Protein AF-A0A966S076-F1 (afdb_monomer)

Mean predicted aligned error: 4.19 Å

Foldseek 3Di:
DFDDPPDDFFDKDFAAPQEAEAAAQVSVQVVLVVVVVVVDPDFHEYAYQAAQLVVLVVDDQPHGDDGDDGGAIWTWGQFKKKWKWFAPPPDIDIGIFQAKKFWADLQAGAKIWGQSCDDRLFNNDPPHHRANLKIKMKGFQDNPRVVSVVLRVVRNVPNSPPDPRIDMDMDQKDKDADPPDWTWMDGSNHTPGTGRMMMIGMDHRSHIYIGHDD

Sequence (214 aa):
MTIEPGREWGEEARVPHELVVASDESSLARAVTEHLRAGSQQRLAVALLRGDLLTALGVGVGARVIPPRVGDACRLLPCDAYELTIQHGRQSTTTIAVSSVVIGGVFRPEWWLSSGGFLRQLNILPNSHPNDGRADALVWSTGNTRTVLAIRRRMRLGDHLPHPCLSVTRGSVVQWQAKGSARRIAVDQRAYGRASAVTVKVRPDAFRLVVAAT

Secondary structure (DSSP, 8-state):
-PPPTTSPSSEEEE--TT-EEESSHHHHHHHHHHHHHHT-SSPPEEEE-SSHHHHHTTPPTT--PPPPPTTSEEEEEEEEEEEEEEEETTEEEEEEESSEEEEE-SSSEEEEEESSSEETTEES-TT--TTSS-EEEEEE----HHHHHHHHHHHTTT---S-TTEEEEEESEEEEE-SSS-EEEEETTEEEEEESEEEEEEEEEEEEEEEE--

Solvent-accessible surface area (backbone atoms only — not comparable to full-atom values): 11293 Å² total; per-residue (Å²): 124,62,65,55,95,91,59,81,87,48,43,83,46,55,36,54,89,80,59,39,78,17,74,29,49,54,52,39,24,49,53,47,48,55,46,65,71,68,64,62,89,68,80,50,41,30,30,67,26,33,50,34,59,44,39,52,72,69,44,60,79,89,49,72,53,81,77,78,54,70,65,38,64,19,31,40,31,58,22,32,29,32,45,34,44,37,24,49,77,93,46,73,49,74,52,58,31,56,39,30,37,40,32,40,43,98,64,44,44,41,39,39,33,22,29,32,9,29,59,71,76,26,32,72,35,79,88,40,47,44,28,60,52,50,42,41,29,39,34,43,78,52,62,51,54,68,60,52,52,56,43,53,60,31,14,57,76,44,62,44,67,91,39,97,53,51,49,78,50,73,28,52,59,45,75,50,69,46,91,70,72,57,31,39,32,28,46,39,90,40,79,67,60,45,29,36,30,38,41,38,34,51,37,66,58,56,31,23,42,52,41,73,57,129

Structure (mmCIF, N/CA/C/O backbone):
data_AF-A0A966S076-F1
#
_entry.id   AF-A0A966S076-F1
#
loop_
_atom_site.group_PDB
_atom_site.id
_atom_site.type_symbol
_atom_site.label_atom_id
_atom_site.label_alt_id
_atom_site.label_comp_id
_atom_site.label_asym_id
_atom_site.label_entity_id
_atom_site.label_seq_id
_atom_site.pdbx_PDB_ins_code
_atom_site.Cartn_x
_atom_site.Cartn_y
_atom_site.Cartn_z
_atom_site.occupancy
_atom_site.B_iso_or_equiv
_atom_site.auth_seq_id
_atom_site.auth_comp_id
_atom_site.auth_asym_id
_atom_site.auth_atom_id
_atom_site.pdbx_PDB_model_num
ATOM 1 N N . MET A 1 1 ? 15.128 -8.250 -4.580 1.00 46.16 1 MET A N 1
ATOM 2 C CA . MET A 1 1 ? 16.121 -7.681 -3.668 1.00 46.16 1 MET A CA 1
ATOM 3 C C . MET A 1 1 ? 15.472 -6.466 -3.041 1.00 46.16 1 MET A C 1
ATOM 5 O O . MET A 1 1 ? 15.284 -5.463 -3.722 1.00 46.16 1 MET A O 1
ATOM 9 N N . THR A 1 2 ? 15.104 -6.577 -1.768 1.00 57.56 2 THR A N 1
ATOM 10 C CA . THR A 1 2 ? 14.722 -5.440 -0.928 1.00 57.56 2 THR A CA 1
ATOM 11 C C . THR A 1 2 ? 15.829 -4.388 -0.956 1.00 57.56 2 THR A C 1
ATOM 13 O O . THR A 1 2 ? 17.004 -4.759 -0.936 1.00 57.56 2 THR A O 1
ATOM 16 N N . ILE A 1 3 ? 15.485 -3.102 -1.071 1.00 63.78 3 ILE A N 1
ATOM 17 C CA . ILE A 1 3 ? 16.508 -2.063 -1.248 1.00 63.78 3 ILE A CA 1
ATOM 18 C C . ILE A 1 3 ? 17.461 -2.019 -0.042 1.00 63.78 3 ILE A C 1
ATOM 20 O O . ILE A 1 3 ? 17.032 -2.097 1.109 1.00 63.78 3 ILE A O 1
ATOM 24 N N . GLU A 1 4 ? 18.760 -1.887 -0.308 1.00 61.88 4 GLU A N 1
ATOM 25 C CA . GLU A 1 4 ? 19.770 -1.631 0.721 1.00 61.88 4 GLU A CA 1
ATOM 26 C C . GLU A 1 4 ? 20.040 -0.122 0.805 1.00 61.88 4 GLU A C 1
ATOM 28 O O . GLU A 1 4 ? 20.044 0.549 -0.235 1.00 61.88 4 GLU A O 1
ATOM 33 N N . PRO A 1 5 ? 20.287 0.437 2.005 1.00 57.16 5 PRO A N 1
ATOM 34 C CA . PRO A 1 5 ? 20.638 1.846 2.146 1.00 57.16 5 PRO A CA 1
ATOM 35 C C . PRO A 1 5 ? 21.808 2.235 1.228 1.00 57.16 5 PRO A C 1
ATOM 37 O O . PRO A 1 5 ? 22.884 1.648 1.306 1.00 57.16 5 PRO A O 1
ATOM 40 N N . GLY A 1 6 ? 21.597 3.231 0.362 1.00 61.22 6 GLY A N 1
ATOM 41 C CA . GLY A 1 6 ? 22.631 3.783 -0.523 1.00 61.22 6 GLY A CA 1
ATOM 42 C C . GLY A 1 6 ? 22.766 3.131 -1.906 1.00 61.22 6 GLY A C 1
ATOM 43 O O . GLY A 1 6 ? 23.536 3.640 -2.717 1.00 61.22 6 GLY A O 1
ATOM 44 N N . ARG A 1 7 ? 22.021 2.059 -2.222 1.00 67.00 7 ARG A N 1
ATOM 45 C CA . ARG A 1 7 ? 21.929 1.543 -3.602 1.00 67.00 7 ARG A CA 1
ATOM 46 C C . ARG A 1 7 ? 20.889 2.303 -4.418 1.00 67.00 7 ARG A C 1
ATOM 48 O O . ARG A 1 7 ? 19.848 2.704 -3.902 1.00 67.00 7 ARG A O 1
ATOM 55 N N . GLU A 1 8 ? 21.146 2.435 -5.716 1.00 72.69 8 GLU A N 1
ATOM 56 C CA . GLU A 1 8 ? 20.136 2.927 -6.647 1.00 72.69 8 GLU A CA 1
ATOM 57 C C . GLU A 1 8 ? 18.928 1.984 -6.683 1.00 72.69 8 GLU A C 1
ATOM 59 O O . GLU A 1 8 ? 19.063 0.762 -6.786 1.00 72.69 8 GLU A O 1
ATOM 64 N N . TRP A 1 9 ? 17.729 2.556 -6.574 1.00 86.06 9 TRP A N 1
ATOM 65 C CA . TRP A 1 9 ? 16.498 1.785 -6.651 1.00 86.06 9 TRP A CA 1
ATOM 66 C C . TRP A 1 9 ? 16.125 1.486 -8.103 1.00 86.06 9 TRP A C 1
ATOM 68 O O . TRP A 1 9 ? 15.876 2.390 -8.906 1.00 86.06 9 TRP A O 1
ATOM 78 N N . GLY A 1 10 ? 16.037 0.192 -8.400 1.00 89.19 10 GLY A N 1
ATOM 79 C CA . GLY A 1 10 ? 15.694 -0.325 -9.716 1.00 89.19 10 GLY A CA 1
ATOM 80 C C . GLY A 1 10 ? 16.904 -0.542 -10.613 1.00 89.19 10 GLY A C 1
ATOM 81 O O . GLY A 1 10 ? 18.048 -0.406 -10.193 1.00 89.19 10 GLY A O 1
ATOM 82 N N . GLU A 1 11 ? 16.627 -0.930 -11.850 1.00 91.75 11 GLU A N 1
ATOM 83 C CA . GLU A 1 11 ? 17.638 -1.184 -12.878 1.00 91.75 11 GLU A CA 1
ATOM 84 C C . GLU A 1 11 ? 17.259 -0.462 -14.171 1.00 91.75 11 GLU A C 1
ATOM 86 O O . GLU A 1 11 ? 16.076 -0.378 -14.517 1.00 91.75 11 GLU A O 1
ATOM 91 N N . GLU A 1 12 ? 18.254 0.061 -14.881 1.00 92.88 12 GLU A N 1
ATOM 92 C CA . GLU A 1 12 ? 18.071 0.533 -16.251 1.00 92.88 12 GLU A CA 1
ATOM 93 C C . GLU A 1 12 ? 17.828 -0.658 -17.177 1.00 92.88 12 GLU A C 1
ATOM 95 O O . GLU A 1 12 ? 18.501 -1.687 -17.099 1.00 92.88 12 GLU A O 1
ATOM 100 N N . ALA A 1 13 ? 16.835 -0.530 -18.048 1.00 94.50 13 ALA A N 1
ATOM 101 C CA . ALA A 1 13 ? 16.420 -1.590 -18.946 1.00 94.50 13 ALA A CA 1
ATOM 102 C C . ALA A 1 13 ? 15.721 -1.017 -20.182 1.00 94.50 13 ALA A C 1
ATOM 104 O O . ALA A 1 13 ? 15.599 0.196 -20.373 1.00 94.50 13 ALA A O 1
ATOM 105 N N . ARG A 1 14 ? 15.206 -1.923 -21.012 1.00 95.12 14 ARG A N 1
ATOM 106 C CA . ARG A 1 14 ? 14.213 -1.599 -22.032 1.00 95.12 14 ARG A CA 1
ATOM 107 C C . ARG A 1 14 ? 12.855 -2.131 -21.623 1.00 95.12 14 ARG 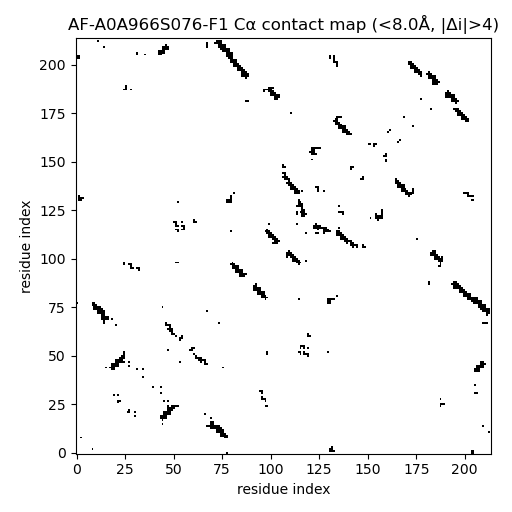A C 1
ATOM 109 O O . ARG A 1 14 ? 12.770 -3.187 -20.993 1.00 95.12 14 ARG A O 1
ATOM 116 N N . VAL A 1 15 ? 11.802 -1.421 -22.013 1.00 95.00 15 VAL A N 1
ATOM 117 C CA . VAL A 1 15 ? 10.428 -1.844 -21.740 1.00 95.00 15 VAL A CA 1
ATOM 118 C C . VAL A 1 15 ? 10.208 -3.248 -22.320 1.00 95.00 15 VAL A C 1
ATOM 120 O O . VAL A 1 15 ? 10.418 -3.440 -23.523 1.00 95.00 15 VAL A O 1
ATOM 123 N N . PRO A 1 16 ? 9.799 -4.232 -21.497 1.00 93.62 16 PRO A N 1
ATOM 124 C CA . PRO A 1 16 ? 9.646 -5.613 -21.938 1.00 93.62 16 PRO A CA 1
ATOM 125 C C . PRO A 1 16 ? 8.425 -5.788 -22.849 1.00 93.62 16 PRO A C 1
ATOM 127 O O . PRO A 1 16 ? 7.462 -5.030 -22.767 1.00 93.62 16 PRO A O 1
ATOM 130 N N . HIS A 1 17 ? 8.444 -6.833 -23.682 1.00 91.50 17 HIS A N 1
ATOM 131 C CA . HIS A 1 17 ? 7.340 -7.160 -24.596 1.00 91.50 17 HIS A CA 1
ATOM 132 C C . HIS A 1 17 ? 6.031 -7.483 -23.861 1.00 91.50 17 HIS A C 1
ATOM 134 O O . HIS A 1 17 ? 4.956 -7.130 -24.331 1.00 91.50 17 HIS A O 1
ATOM 140 N N . GLU A 1 18 ? 6.121 -8.102 -22.684 1.00 91.12 18 GLU A N 1
ATOM 141 C CA . GLU A 1 18 ? 4.973 -8.509 -21.862 1.00 91.12 18 GLU A CA 1
ATOM 142 C C . GLU A 1 18 ? 4.544 -7.417 -20.865 1.00 91.12 18 GLU A C 1
ATOM 144 O O . GLU A 1 18 ? 4.139 -7.703 -19.737 1.00 91.12 18 GLU A O 1
ATOM 149 N N . LEU A 1 19 ? 4.669 -6.143 -21.250 1.00 95.06 19 LEU A N 1
ATOM 150 C CA . LEU A 1 19 ? 4.260 -5.022 -20.409 1.00 95.06 19 LEU A CA 1
ATOM 151 C C . LEU A 1 19 ? 2.751 -5.064 -20.141 1.00 95.06 19 LEU A C 1
ATOM 153 O O . LEU A 1 19 ? 1.936 -4.941 -21.057 1.00 95.06 19 LEU A O 1
ATOM 157 N N . VAL A 1 20 ? 2.374 -5.112 -18.866 1.00 96.62 20 VAL A N 1
ATOM 158 C CA . VAL A 1 20 ? 0.991 -4.872 -18.452 1.00 96.62 20 VAL A CA 1
ATOM 159 C C . VAL A 1 20 ? 0.783 -3.378 -18.233 1.00 96.62 20 VAL A C 1
ATOM 161 O O . VAL A 1 20 ? 1.583 -2.714 -17.582 1.00 96.62 20 VAL A O 1
ATOM 164 N N . VAL A 1 21 ? -0.317 -2.827 -18.740 1.00 96.94 21 VAL A N 1
ATOM 165 C CA . VAL A 1 21 ? -0.694 -1.433 -18.476 1.00 96.94 21 VAL A CA 1
ATOM 166 C C . VAL A 1 21 ? -1.836 -1.407 -17.466 1.00 96.94 21 VAL A C 1
ATOM 168 O O . VAL A 1 21 ? -2.927 -1.912 -17.730 1.00 96.94 21 VAL A O 1
ATOM 171 N N . ALA A 1 22 ? -1.592 -0.798 -16.307 1.00 97.19 22 ALA A N 1
ATOM 172 C CA . ALA A 1 22 ? -2.570 -0.638 -15.240 1.00 97.19 22 ALA A CA 1
ATOM 173 C C . ALA A 1 22 ? -3.079 0.806 -15.198 1.00 97.19 22 ALA A C 1
ATOM 175 O O . ALA A 1 22 ? -2.320 1.754 -14.993 1.00 97.19 22 ALA A O 1
ATOM 176 N N . SER A 1 23 ? -4.389 0.992 -15.361 1.00 95.75 23 SER A N 1
ATOM 177 C CA . SER A 1 23 ? -5.006 2.318 -15.321 1.00 95.75 23 SER A CA 1
ATOM 178 C C . SER A 1 23 ? -4.990 2.963 -13.941 1.00 95.75 23 SER A C 1
ATOM 180 O O . SER A 1 23 ? -5.112 4.176 -13.875 1.00 95.75 23 SER A O 1
ATOM 182 N N . ASP A 1 24 ? -4.922 2.169 -12.873 1.00 95.12 24 ASP A N 1
ATOM 183 C CA . ASP A 1 24 ? -4.853 2.571 -11.463 1.00 95.12 24 ASP A CA 1
ATOM 184 C C . ASP A 1 24 ? -4.404 1.401 -10.569 1.00 95.12 24 ASP A C 1
ATOM 186 O O . ASP A 1 24 ? -4.251 0.267 -11.034 1.00 95.12 24 ASP A O 1
ATOM 190 N N . GLU A 1 25 ? -4.233 1.672 -9.274 1.00 95.81 25 GLU A N 1
ATOM 191 C CA . GLU A 1 25 ? -3.783 0.703 -8.267 1.00 95.81 25 GLU A CA 1
ATOM 192 C C . GLU A 1 25 ? -4.688 -0.520 -8.170 1.00 95.81 25 GLU A C 1
ATOM 194 O O . GLU A 1 25 ? -4.200 -1.616 -7.927 1.00 95.81 25 GLU A O 1
ATOM 199 N N . SER A 1 26 ? -5.988 -0.393 -8.446 1.00 95.25 26 SER A N 1
ATOM 200 C CA . SER A 1 26 ? -6.845 -1.569 -8.414 1.00 95.25 26 SER A CA 1
ATOM 201 C C . SER A 1 26 ? -6.655 -2.470 -9.630 1.00 95.25 26 SER A C 1
ATOM 203 O O . SER A 1 26 ? -6.701 -3.693 -9.483 1.00 95.25 26 SER A O 1
ATOM 205 N N . SER A 1 27 ? -6.476 -1.901 -10.823 1.00 96.94 27 SER A N 1
ATOM 206 C CA . SER A 1 27 ? -6.120 -2.705 -11.999 1.00 96.94 27 SER A CA 1
ATOM 207 C C . SER A 1 27 ? -4.737 -3.348 -11.846 1.00 96.94 27 SER A C 1
ATOM 209 O O . SER A 1 27 ? -4.566 -4.500 -12.240 1.00 96.94 27 SER A O 1
ATOM 211 N N . LEU A 1 28 ? -3.798 -2.654 -11.190 1.00 97.75 28 LEU A N 1
ATOM 212 C CA . LEU A 1 28 ? -2.486 -3.182 -10.821 1.00 97.75 28 LEU A CA 1
ATOM 213 C C . LEU A 1 28 ? -2.617 -4.338 -9.818 1.00 97.75 28 LEU A C 1
ATOM 215 O O . LEU A 1 28 ? -2.104 -5.420 -10.080 1.00 97.75 28 LEU A O 1
ATOM 219 N N . ALA A 1 29 ? -3.368 -4.165 -8.727 1.00 97.50 29 ALA A N 1
ATOM 220 C CA . ALA A 1 29 ? -3.605 -5.211 -7.732 1.00 97.50 29 ALA A CA 1
ATOM 221 C C . ALA A 1 29 ? -4.237 -6.468 -8.343 1.00 97.50 29 ALA A C 1
ATOM 223 O O . ALA A 1 29 ? -3.871 -7.587 -7.979 1.00 97.50 29 ALA A O 1
ATOM 224 N N . ARG A 1 30 ? -5.144 -6.304 -9.316 1.00 96.94 30 ARG A N 1
ATOM 225 C CA . ARG A 1 30 ? -5.710 -7.432 -10.065 1.00 96.94 30 ARG A CA 1
ATOM 226 C C . ARG A 1 30 ? -4.641 -8.164 -10.880 1.00 96.94 30 ARG A C 1
ATOM 228 O O . ARG A 1 30 ? -4.543 -9.380 -10.750 1.00 96.94 30 ARG A O 1
ATOM 235 N N . ALA A 1 31 ? -3.825 -7.441 -11.650 1.00 97.31 31 ALA A N 1
ATOM 236 C CA . ALA A 1 31 ? -2.742 -8.036 -12.436 1.00 97.31 31 ALA A CA 1
ATOM 237 C C . ALA A 1 31 ? -1.716 -8.765 -11.549 1.00 97.31 31 ALA A C 1
ATOM 239 O O . ALA A 1 31 ? -1.334 -9.895 -11.845 1.00 97.31 31 ALA A O 1
ATOM 240 N N . VAL A 1 32 ? -1.331 -8.165 -10.417 1.00 97.25 32 VAL A N 1
ATOM 241 C CA . VAL A 1 32 ? -0.446 -8.793 -9.422 1.00 97.25 32 VAL A CA 1
ATOM 242 C C . VAL A 1 32 ? -1.091 -10.052 -8.838 1.00 97.25 32 VAL A C 1
ATOM 244 O O . VAL A 1 32 ? -0.439 -11.085 -8.738 1.00 97.25 32 VAL A O 1
ATOM 247 N N . THR A 1 33 ? -2.380 -10.010 -8.498 1.00 96.50 33 THR A N 1
ATOM 248 C CA . THR A 1 33 ? -3.105 -11.182 -7.975 1.00 96.50 33 THR A CA 1
ATOM 249 C C . THR A 1 33 ? -3.135 -12.330 -8.983 1.00 96.50 33 THR A C 1
ATOM 251 O O . THR A 1 33 ? -2.866 -13.473 -8.617 1.00 96.50 33 THR A O 1
ATOM 254 N N . GLU A 1 34 ? -3.469 -12.046 -10.243 1.00 95.62 34 GLU A N 1
ATOM 255 C CA . GLU A 1 34 ? -3.494 -13.035 -11.328 1.00 95.62 34 GLU A CA 1
ATOM 256 C C . GLU A 1 34 ? -2.102 -13.646 -11.539 1.00 95.62 34 GLU A C 1
ATOM 258 O O . GLU A 1 34 ? -1.961 -14.868 -11.590 1.00 95.62 34 GLU A O 1
ATOM 263 N N . HIS A 1 35 ? -1.065 -12.808 -11.547 1.00 95.19 35 HIS A N 1
ATOM 264 C CA . HIS A 1 35 ? 0.320 -13.236 -11.692 1.00 95.19 35 HIS A CA 1
ATOM 265 C C . HIS A 1 35 ? 0.793 -14.140 -10.543 1.00 95.19 35 HIS A C 1
ATOM 267 O O . HIS A 1 35 ? 1.332 -15.221 -10.784 1.00 95.19 35 HIS A O 1
ATOM 273 N N . LEU A 1 36 ? 0.536 -13.743 -9.292 1.00 92.25 36 LEU A N 1
ATOM 274 C CA . LEU A 1 36 ? 0.893 -14.536 -8.113 1.00 92.25 36 LEU A CA 1
ATOM 275 C C . LEU A 1 36 ? 0.170 -15.890 -8.088 1.00 92.25 36 LEU A C 1
ATOM 277 O O . LEU A 1 36 ? 0.752 -16.880 -7.652 1.00 92.25 36 LEU A O 1
ATOM 281 N N . ARG A 1 37 ? -1.079 -15.951 -8.568 1.00 93.25 37 ARG A N 1
ATOM 282 C CA . ARG A 1 37 ? -1.841 -17.207 -8.689 1.00 93.25 37 ARG A CA 1
ATOM 283 C C . ARG A 1 37 ? -1.306 -18.121 -9.784 1.00 93.25 37 ARG A C 1
ATOM 285 O O . ARG A 1 37 ? -1.340 -19.333 -9.609 1.00 93.25 37 ARG A O 1
ATOM 292 N N . ALA A 1 38 ? -0.819 -17.555 -10.886 1.00 92.06 38 ALA A N 1
ATOM 293 C CA . ALA A 1 38 ? -0.222 -18.323 -11.973 1.00 92.06 38 ALA A CA 1
ATOM 294 C C . ALA A 1 38 ? 1.116 -18.977 -11.577 1.00 92.06 38 ALA A C 1
ATOM 296 O O . ALA A 1 38 ? 1.561 -19.899 -12.253 1.00 92.06 38 ALA A O 1
ATOM 297 N N . GLY A 1 39 ? 1.763 -18.517 -10.497 1.00 88.06 39 GLY A N 1
ATOM 298 C CA . GLY A 1 39 ? 3.017 -19.095 -10.001 1.00 88.06 39 GLY A CA 1
ATOM 299 C C . GLY A 1 39 ? 4.212 -18.893 -10.940 1.00 88.06 39 GLY A C 1
ATOM 300 O O . GLY A 1 39 ? 5.201 -19.622 -10.840 1.00 88.06 39 GLY A O 1
ATOM 301 N N . SER A 1 40 ? 4.124 -17.924 -11.860 1.00 82.56 40 SER A N 1
ATOM 302 C CA . SER A 1 40 ? 5.194 -17.632 -12.814 1.00 82.56 40 SER A CA 1
ATOM 303 C C . SER A 1 40 ? 6.477 -17.214 -12.093 1.00 82.56 40 SER A C 1
ATOM 305 O O . SER A 1 40 ? 6.443 -16.464 -11.119 1.00 82.56 40 SER A O 1
ATOM 307 N N . GLN A 1 41 ? 7.618 -17.700 -12.585 1.00 78.50 41 GLN A N 1
ATOM 308 C CA . GLN A 1 41 ? 8.942 -17.304 -12.093 1.00 78.50 41 GLN A CA 1
ATOM 309 C C . GLN A 1 41 ? 9.407 -15.966 -12.687 1.00 78.50 41 GLN A C 1
ATOM 311 O O . GLN A 1 41 ? 10.322 -15.330 -12.162 1.00 78.50 41 GLN A O 1
ATOM 316 N N . GLN A 1 42 ? 8.800 -15.534 -13.794 1.00 83.06 42 GLN A N 1
ATOM 317 C CA . GLN A 1 42 ? 9.131 -14.267 -14.433 1.00 83.06 42 GLN A CA 1
ATOM 318 C C . GLN A 1 42 ? 8.507 -13.114 -13.652 1.00 83.06 42 GLN A C 1
ATOM 320 O O . GLN A 1 42 ? 7.355 -13.195 -13.259 1.00 83.06 42 GLN A O 1
ATOM 325 N N . ARG A 1 43 ? 9.239 -12.016 -13.445 1.00 86.75 43 ARG A N 1
ATOM 326 C CA . ARG A 1 43 ? 8.703 -10.853 -12.721 1.00 86.75 43 ARG A CA 1
ATOM 327 C C . ARG A 1 43 ? 7.696 -10.092 -13.583 1.00 86.75 43 ARG A C 1
ATOM 329 O O . ARG A 1 43 ? 8.016 -9.710 -14.708 1.00 86.75 43 ARG A O 1
ATOM 336 N N . LEU A 1 44 ? 6.521 -9.805 -13.025 1.00 96.06 44 LEU A N 1
ATOM 337 C CA . LEU A 1 44 ? 5.504 -8.966 -13.660 1.00 96.06 44 LEU A CA 1
ATOM 338 C C . LEU A 1 44 ? 5.998 -7.521 -13.826 1.00 96.06 44 LEU A C 1
ATOM 340 O O . LEU A 1 44 ? 6.270 -6.847 -12.833 1.00 96.06 44 LEU A O 1
ATOM 344 N N . ALA A 1 45 ? 6.060 -7.031 -15.063 1.00 96.75 45 ALA A N 1
ATOM 345 C CA . ALA A 1 45 ? 6.358 -5.634 -15.374 1.00 96.75 45 ALA A CA 1
ATOM 346 C C . ALA A 1 45 ? 5.067 -4.860 -15.671 1.00 96.75 45 ALA A C 1
ATOM 348 O O . ALA A 1 45 ? 4.276 -5.271 -16.524 1.00 96.75 45 ALA A O 1
ATOM 349 N N . VAL A 1 46 ? 4.854 -3.735 -14.981 1.00 97.38 46 VAL A N 1
ATOM 350 C CA . VAL A 1 46 ? 3.622 -2.945 -15.087 1.00 97.38 46 VAL A CA 1
ATOM 351 C C . VAL A 1 46 ? 3.908 -1.459 -15.286 1.00 97.38 46 VAL A C 1
ATOM 353 O O . VAL A 1 46 ? 4.616 -0.844 -14.494 1.00 97.38 46 VAL A O 1
ATOM 356 N N . ALA A 1 47 ? 3.290 -0.853 -16.297 1.00 96.75 47 ALA A N 1
AT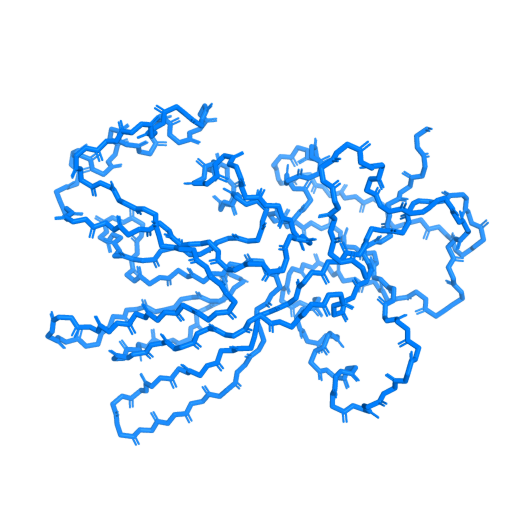OM 357 C CA . ALA A 1 47 ? 3.181 0.597 -16.420 1.00 96.75 47 ALA A CA 1
ATOM 358 C C . ALA A 1 47 ? 1.903 1.069 -15.713 1.00 96.75 47 ALA A C 1
ATOM 360 O O . ALA A 1 47 ? 0.789 0.782 -16.161 1.00 96.75 47 ALA A O 1
ATOM 361 N N . LEU A 1 48 ? 2.056 1.790 -14.602 1.00 96.69 48 LEU A N 1
ATOM 362 C CA . LEU A 1 48 ? 0.944 2.394 -13.870 1.00 96.69 48 LEU A CA 1
ATOM 363 C C . LEU A 1 48 ? 0.653 3.794 -14.429 1.00 96.69 48 LEU A C 1
ATOM 365 O O . LEU A 1 48 ? 1.559 4.612 -14.552 1.00 96.69 48 LEU A O 1
ATOM 369 N N . LEU A 1 49 ? -0.609 4.085 -14.759 1.00 95.44 49 LEU A N 1
ATOM 370 C CA . LEU A 1 49 ? -0.979 5.359 -15.395 1.00 95.44 49 LEU A CA 1
ATOM 371 C C . LEU A 1 49 ? -1.304 6.486 -14.405 1.00 95.44 49 LEU A C 1
ATOM 373 O O . LEU A 1 49 ? -1.162 7.656 -14.751 1.00 95.44 49 LEU A O 1
ATOM 377 N N . ARG A 1 50 ? -1.803 6.152 -13.212 1.00 94.00 50 ARG A N 1
ATOM 378 C CA . ARG A 1 50 ? -2.097 7.072 -12.094 1.00 94.00 50 ARG A CA 1
ATOM 379 C C . ARG A 1 50 ? -2.111 6.275 -10.785 1.00 94.00 50 ARG A C 1
ATOM 381 O O . ARG A 1 50 ? -2.412 5.082 -10.807 1.00 94.00 50 ARG A O 1
ATOM 388 N N . GLY A 1 51 ? -1.894 6.933 -9.654 1.00 93.12 51 GLY A N 1
ATOM 389 C CA . GLY A 1 51 ? -2.020 6.319 -8.328 1.00 93.12 51 GLY A CA 1
ATOM 390 C C . GLY A 1 51 ? -1.065 6.936 -7.316 1.00 93.12 51 GLY A C 1
ATOM 391 O O . GLY A 1 51 ? -0.169 7.693 -7.691 1.00 93.12 51 GLY A O 1
ATOM 392 N N . ASP A 1 52 ? -1.243 6.585 -6.050 1.00 93.50 52 ASP A N 1
ATOM 393 C CA . ASP A 1 52 ? -0.432 7.081 -4.939 1.00 93.50 52 ASP A CA 1
ATOM 394 C C . ASP A 1 52 ? 1.002 6.526 -5.014 1.00 93.50 52 ASP A C 1
ATOM 396 O O . ASP A 1 52 ? 1.954 7.233 -4.682 1.00 93.50 52 ASP A O 1
ATOM 400 N N . LEU A 1 53 ? 1.179 5.315 -5.564 1.00 93.50 53 LEU A N 1
ATOM 401 C CA . LEU A 1 53 ? 2.500 4.765 -5.903 1.00 93.50 53 LEU A CA 1
ATOM 402 C C . LEU A 1 53 ? 3.311 5.699 -6.811 1.00 93.50 53 LEU A C 1
ATOM 404 O O . LEU A 1 53 ? 4.500 5.880 -6.586 1.00 93.50 53 LEU A O 1
ATOM 408 N N . LEU A 1 54 ? 2.686 6.328 -7.812 1.00 93.19 54 LEU A N 1
ATOM 409 C CA . LEU A 1 54 ? 3.387 7.281 -8.681 1.00 93.19 54 LEU A CA 1
ATOM 410 C C . LEU A 1 54 ? 3.708 8.587 -7.948 1.00 93.19 54 LEU A C 1
ATOM 412 O O . LEU A 1 54 ? 4.745 9.190 -8.204 1.00 93.19 54 LEU A O 1
ATOM 416 N N . THR A 1 55 ? 2.856 9.009 -7.010 1.00 91.69 55 THR A N 1
ATOM 417 C CA . THR A 1 55 ? 3.143 10.164 -6.148 1.00 91.69 55 THR A CA 1
ATOM 418 C C . THR A 1 55 ? 4.387 9.935 -5.293 1.00 91.69 55 THR A C 1
ATOM 420 O O . THR A 1 55 ? 5.202 10.846 -5.167 1.00 91.69 55 THR A O 1
ATOM 423 N N . ALA A 1 56 ? 4.602 8.710 -4.807 1.00 89.19 56 ALA A N 1
ATOM 424 C CA . ALA A 1 56 ? 5.846 8.336 -4.132 1.00 89.19 56 ALA A CA 1
ATOM 425 C C . ALA A 1 56 ? 7.086 8.415 -5.045 1.00 89.19 56 ALA A C 1
ATOM 427 O O . ALA A 1 56 ? 8.187 8.652 -4.559 1.00 89.19 56 ALA A O 1
ATOM 428 N N . LEU A 1 57 ? 6.909 8.281 -6.365 1.00 88.88 57 LEU A N 1
ATOM 429 C CA . LEU A 1 57 ? 7.961 8.457 -7.377 1.00 88.88 57 LEU A CA 1
ATOM 430 C C . LEU A 1 57 ? 8.168 9.923 -7.797 1.00 88.88 57 LEU A C 1
ATOM 432 O O . LEU A 1 57 ? 8.914 10.191 -8.734 1.00 88.88 57 LEU A O 1
ATOM 436 N N . GLY A 1 58 ? 7.481 10.875 -7.160 1.00 88.25 58 GLY A N 1
ATOM 437 C CA . GLY A 1 58 ? 7.553 12.295 -7.508 1.00 88.25 58 GLY A CA 1
ATOM 438 C C . GLY A 1 58 ? 6.652 12.714 -8.673 1.00 88.25 58 GLY A C 1
ATOM 439 O O . GLY A 1 58 ? 6.663 13.881 -9.066 1.00 88.25 58 GLY A O 1
ATOM 440 N N . VAL A 1 59 ? 5.821 11.814 -9.211 1.00 87.50 59 VAL A N 1
ATOM 441 C CA . VAL A 1 59 ? 4.791 12.194 -10.186 1.00 87.50 59 VAL A CA 1
ATOM 442 C C . VAL A 1 59 ? 3.713 13.002 -9.464 1.00 87.50 59 VAL A C 1
ATOM 444 O O . VAL A 1 59 ? 3.144 12.557 -8.467 1.00 8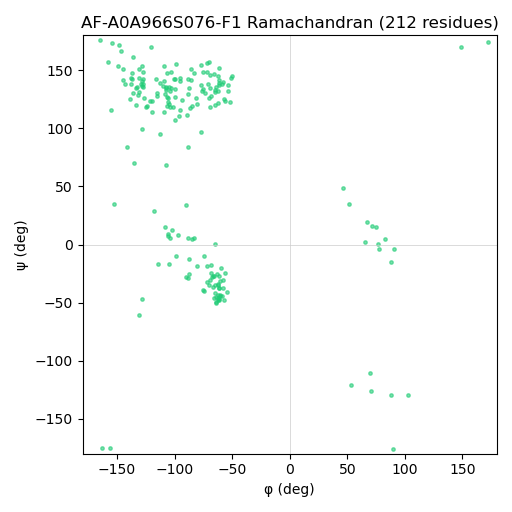7.50 59 VAL A O 1
ATOM 447 N N . GLY A 1 60 ? 3.411 14.199 -9.970 1.00 83.19 60 GLY A N 1
ATOM 448 C CA . GLY A 1 60 ? 2.433 15.097 -9.355 1.00 83.19 60 GLY A CA 1
ATOM 449 C C . GLY A 1 60 ? 1.088 14.420 -9.057 1.00 83.19 60 GLY A C 1
ATOM 450 O O . GLY A 1 60 ? 0.601 13.583 -9.820 1.00 83.19 60 GLY A O 1
ATOM 451 N N . VAL A 1 61 ? 0.462 14.794 -7.939 1.00 80.31 61 VAL A N 1
ATOM 452 C CA . VAL A 1 61 ? -0.810 14.203 -7.495 1.00 80.31 61 VAL A CA 1
ATOM 453 C C . VAL A 1 61 ? -1.881 14.354 -8.577 1.00 80.31 61 VAL A C 1
ATOM 455 O O . VAL A 1 61 ? -2.188 15.461 -9.014 1.00 80.31 61 VAL A O 1
ATOM 458 N N . GLY A 1 62 ? -2.489 13.235 -8.976 1.00 75.81 62 GLY A N 1
ATOM 459 C CA . GLY A 1 62 ? -3.541 13.214 -9.996 1.00 75.8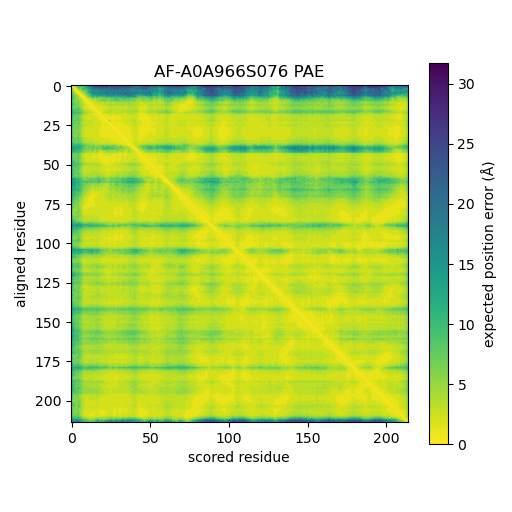1 62 GLY A CA 1
ATOM 460 C C . GLY A 1 62 ? -3.038 13.367 -11.434 1.00 75.81 62 GLY A C 1
ATOM 461 O O . GLY A 1 62 ? -3.856 13.325 -12.354 1.00 75.81 62 GLY A O 1
ATOM 462 N N . ALA A 1 63 ? -1.725 13.497 -11.646 1.00 83.62 63 ALA A N 1
ATOM 463 C CA . ALA A 1 63 ? -1.156 13.447 -12.980 1.00 83.62 63 ALA A CA 1
ATOM 464 C C . ALA A 1 63 ? -1.349 12.053 -13.585 1.00 83.62 63 ALA A C 1
ATOM 466 O O . ALA A 1 63 ? -1.343 11.027 -12.895 1.00 83.62 63 ALA A O 1
ATOM 467 N N . ARG A 1 64 ? -1.533 12.037 -14.903 1.00 86.00 64 ARG A N 1
ATOM 468 C CA . ARG A 1 64 ? -1.605 10.813 -15.689 1.00 86.00 64 ARG A CA 1
ATOM 469 C C . ARG A 1 64 ? -0.320 10.670 -16.487 1.00 86.00 64 ARG A C 1
ATOM 471 O O . ARG A 1 64 ? 0.043 11.578 -17.228 1.00 86.00 64 ARG A O 1
ATOM 478 N N . VAL A 1 65 ? 0.327 9.523 -16.353 1.00 88.94 65 VAL A N 1
ATOM 479 C CA . VAL A 1 65 ? 1.541 9.183 -17.094 1.00 88.94 65 VAL A CA 1
ATOM 480 C C . VAL A 1 65 ? 1.155 8.535 -18.423 1.00 88.94 65 VAL A C 1
ATOM 482 O O . VAL A 1 65 ? 0.170 7.795 -18.508 1.00 88.94 65 VAL A O 1
ATOM 485 N N . ILE A 1 66 ? 1.913 8.840 -19.475 1.00 88.75 66 ILE A N 1
ATOM 486 C CA . ILE A 1 66 ? 1.807 8.158 -20.766 1.00 88.75 66 ILE A CA 1
ATOM 487 C C . ILE A 1 66 ? 2.606 6.853 -20.650 1.00 88.75 66 ILE A C 1
ATOM 489 O O . ILE A 1 66 ? 3.773 6.912 -20.264 1.00 88.75 66 ILE A O 1
ATOM 493 N N . PRO A 1 67 ? 2.014 5.683 -20.944 1.00 88.19 67 PRO A N 1
ATOM 494 C CA . PRO A 1 67 ? 2.750 4.429 -20.864 1.00 88.19 67 PRO A CA 1
ATOM 495 C C . PRO A 1 67 ? 3.888 4.426 -21.898 1.00 88.19 67 PRO A C 1
ATOM 497 O O . PRO A 1 67 ? 3.653 4.823 -23.045 1.00 88.19 67 PRO A O 1
ATOM 500 N N . PRO A 1 68 ? 5.100 3.984 -21.523 1.00 90.38 68 PRO A N 1
ATOM 501 C CA . PRO A 1 68 ? 6.210 3.890 -22.461 1.00 90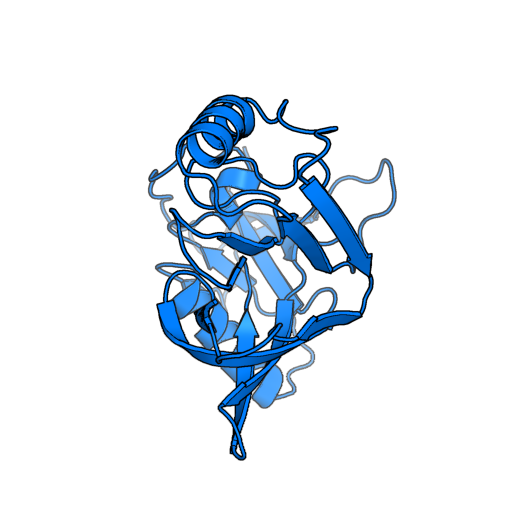.38 68 PRO A CA 1
ATOM 502 C C . PRO A 1 68 ? 5.963 2.753 -23.465 1.00 90.38 68 PRO A C 1
ATOM 504 O O . PRO A 1 68 ? 5.185 1.829 -23.199 1.00 90.38 68 PRO A O 1
ATOM 507 N N . ARG A 1 69 ? 6.599 2.820 -24.636 1.00 93.00 69 ARG A N 1
ATOM 508 C CA . ARG A 1 69 ? 6.468 1.792 -25.677 1.00 93.00 69 ARG A CA 1
ATOM 509 C C . ARG A 1 69 ? 7.458 0.665 -25.424 1.00 93.00 69 ARG A C 1
ATOM 511 O O . ARG A 1 69 ? 8.531 0.875 -24.869 1.00 93.00 69 ARG A O 1
ATOM 518 N N . VAL A 1 70 ? 7.103 -0.541 -25.861 1.00 93.38 70 VAL A N 1
ATOM 519 C CA . VAL A 1 70 ? 8.008 -1.698 -25.826 1.00 93.38 70 VAL A CA 1
ATOM 520 C C . VAL A 1 70 ? 9.323 -1.345 -26.523 1.00 93.38 70 VAL A C 1
ATOM 522 O O . VAL A 1 70 ? 9.314 -0.796 -27.622 1.00 93.38 70 VAL A O 1
ATOM 525 N N . GLY A 1 71 ? 10.445 -1.660 -25.876 1.00 93.44 71 GLY A N 1
ATOM 526 C CA . GLY A 1 71 ? 11.786 -1.341 -26.363 1.00 93.44 71 GLY A CA 1
ATOM 527 C C . GLY A 1 71 ? 12.330 0.037 -25.967 1.00 93.44 71 GLY A C 1
ATOM 528 O O . GLY A 1 71 ? 13.549 0.220 -26.054 1.00 93.44 71 GLY A O 1
ATOM 529 N N . ASP A 1 72 ? 11.493 0.969 -25.492 1.00 95.06 72 ASP A N 1
ATOM 530 C CA . ASP A 1 72 ? 11.948 2.275 -24.993 1.00 95.06 72 ASP A CA 1
ATOM 531 C C . ASP A 1 72 ? 12.884 2.100 -23.789 1.00 95.06 72 ASP A C 1
ATOM 533 O O . ASP A 1 72 ? 12.781 1.123 -23.043 1.00 95.06 72 ASP A O 1
ATOM 537 N N . ALA A 1 73 ? 13.798 3.051 -23.585 1.00 95.31 73 ALA A N 1
ATOM 538 C CA . ALA A 1 73 ? 14.616 3.088 -22.378 1.00 95.31 73 ALA A CA 1
ATOM 539 C C . ALA A 1 73 ? 13.730 3.348 -21.148 1.00 95.31 73 ALA A C 1
ATOM 541 O O . ALA A 1 73 ? 12.891 4.253 -21.137 1.00 95.31 73 ALA A O 1
ATOM 542 N N . CYS A 1 74 ? 13.907 2.542 -20.106 1.00 94.44 74 CYS A N 1
ATOM 543 C CA . CYS A 1 74 ? 13.110 2.622 -18.890 1.00 94.44 74 CYS A CA 1
ATOM 544 C C . CYS A 1 74 ? 13.932 2.251 -17.657 1.00 94.44 74 CYS A C 1
ATOM 546 O O . CYS A 1 74 ? 14.983 1.617 -17.762 1.00 94.44 74 CYS A O 1
ATOM 548 N N . ARG A 1 75 ? 13.392 2.558 -16.480 1.00 93.62 75 ARG A N 1
ATOM 549 C CA . ARG A 1 75 ? 13.809 1.948 -15.219 1.00 93.62 75 ARG A CA 1
ATOM 550 C C . ARG A 1 75 ? 12.763 0.938 -14.763 1.00 93.62 75 ARG A C 1
ATOM 552 O O . ARG A 1 75 ? 11.563 1.220 -14.792 1.00 93.62 75 ARG A O 1
ATOM 559 N N . LEU A 1 76 ? 13.223 -0.229 -14.325 1.00 94.69 76 LEU A N 1
ATOM 560 C CA . LEU A 1 76 ? 12.394 -1.249 -13.690 1.00 94.69 76 LEU A CA 1
ATOM 561 C C . LEU A 1 76 ? 12.564 -1.150 -12.178 1.00 94.69 76 LEU A C 1
ATOM 563 O O . LEU A 1 76 ? 1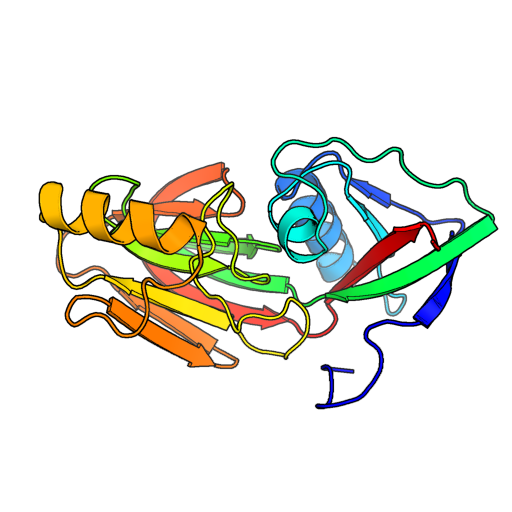3.599 -1.534 -11.631 1.00 94.69 76 LEU A O 1
ATOM 567 N N . LEU A 1 77 ? 11.541 -0.641 -11.502 1.00 94.75 77 LEU A N 1
ATOM 568 C CA . LEU A 1 77 ? 11.541 -0.446 -10.058 1.00 94.75 77 LEU A CA 1
ATOM 569 C C . LEU A 1 77 ? 10.860 -1.645 -9.393 1.00 94.75 77 LEU A C 1
ATOM 571 O O . LEU A 1 77 ? 9.653 -1.807 -9.572 1.00 94.75 77 LEU A O 1
ATOM 575 N N . PRO A 1 78 ? 11.578 -2.512 -8.658 1.00 95.12 78 PRO A N 1
ATOM 576 C CA . PRO A 1 78 ? 10.927 -3.554 -7.872 1.00 95.12 78 PRO A CA 1
ATOM 577 C C . PRO A 1 78 ? 10.022 -2.911 -6.819 1.00 95.12 78 PRO A C 1
ATOM 579 O O . PRO A 1 78 ? 10.372 -1.866 -6.260 1.00 95.12 78 PRO A O 1
ATOM 582 N N . CYS A 1 79 ? 8.864 -3.522 -6.592 1.00 96.19 79 CYS A N 1
ATOM 583 C CA . CYS A 1 79 ? 7.891 -3.111 -5.594 1.00 96.19 79 CYS A CA 1
ATOM 584 C C . CYS A 1 79 ? 7.340 -4.324 -4.848 1.00 96.19 79 CYS A C 1
ATOM 586 O O . CYS A 1 79 ? 7.065 -5.375 -5.436 1.00 96.19 79 CYS A O 1
ATOM 588 N N . ASP A 1 80 ? 7.116 -4.136 -3.557 1.00 96.81 80 ASP A N 1
ATOM 589 C CA . ASP A 1 80 ? 6.428 -5.078 -2.699 1.00 96.81 80 ASP A CA 1
ATOM 590 C C . ASP A 1 80 ? 4.916 -5.011 -2.938 1.00 96.81 80 ASP A C 1
ATOM 592 O O . ASP A 1 80 ? 4.355 -3.986 -3.332 1.00 96.81 80 ASP A O 1
ATOM 596 N N . ALA A 1 81 ? 4.234 -6.117 -2.655 1.00 97.38 81 ALA A N 1
ATOM 597 C CA . ALA A 1 81 ? 2.785 -6.148 -2.514 1.00 97.38 81 ALA A CA 1
ATOM 598 C C . ALA A 1 81 ? 2.409 -6.627 -1.111 1.00 97.38 81 ALA A C 1
ATOM 600 O O . ALA A 1 81 ? 3.234 -7.125 -0.345 1.00 97.38 81 ALA A O 1
ATOM 601 N N . TYR A 1 82 ? 1.136 -6.509 -0.775 1.00 98.12 82 TYR A N 1
ATOM 602 C CA . TYR A 1 82 ? 0.615 -6.837 0.537 1.00 98.12 82 TYR A CA 1
ATOM 603 C C . TYR A 1 82 ? -0.498 -7.859 0.412 1.00 98.12 82 TYR A C 1
ATOM 605 O O . TYR A 1 82 ? -1.523 -7.601 -0.208 1.00 98.12 82 TYR A O 1
ATOM 613 N N . GLU A 1 83 ? -0.312 -9.018 1.024 1.00 98.19 83 GLU A N 1
ATOM 614 C CA . GLU A 1 83 ? -1.347 -10.030 1.159 1.00 98.19 83 GLU A CA 1
ATOM 615 C C . GLU A 1 83 ? -2.175 -9.732 2.408 1.00 98.19 83 GLU A C 1
ATOM 617 O O . GLU A 1 83 ? -1.662 -9.718 3.530 1.00 98.19 83 GLU A O 1
ATOM 622 N N . LEU A 1 84 ? -3.461 -9.457 2.209 1.00 98.38 84 LEU A N 1
ATOM 623 C CA . LEU A 1 84 ? -4.390 -9.103 3.270 1.00 98.38 84 LEU A CA 1
ATOM 624 C C . LEU A 1 84 ? -5.277 -10.282 3.601 1.00 98.38 84 LEU A C 1
ATOM 626 O O . LEU A 1 84 ? -5.900 -10.851 2.712 1.00 98.38 84 LEU A O 1
ATOM 630 N N . THR A 1 85 ? -5.443 -10.548 4.890 1.00 98.56 85 THR A N 1
ATOM 631 C CA . THR A 1 85 ? -6.575 -11.314 5.412 1.00 98.56 85 THR A CA 1
ATOM 632 C C . THR A 1 85 ? -7.493 -10.360 6.162 1.00 98.56 85 THR A C 1
ATOM 634 O O . THR A 1 85 ? -7.105 -9.795 7.187 1.00 98.56 85 THR A O 1
ATOM 637 N N . ILE A 1 86 ? -8.704 -10.164 5.646 1.00 98.44 86 ILE A N 1
ATOM 638 C CA . ILE A 1 86 ? -9.717 -9.257 6.189 1.00 98.44 86 ILE A CA 1
ATOM 639 C C . ILE A 1 86 ? -10.793 -10.101 6.867 1.00 98.44 86 ILE A C 1
ATOM 641 O O . ILE A 1 86 ? -11.405 -10.956 6.231 1.00 98.44 86 ILE A O 1
ATOM 645 N N . GLN A 1 87 ? -11.040 -9.867 8.153 1.00 98.19 87 GLN A N 1
ATOM 646 C CA . GLN A 1 87 ? -12.124 -10.518 8.887 1.00 98.19 87 GLN A CA 1
ATOM 647 C C . GLN A 1 87 ? -13.383 -9.648 8.875 1.00 98.19 87 GLN A C 1
ATOM 649 O O . GLN A 1 87 ? -13.363 -8.506 9.334 1.00 98.19 87 GLN A O 1
ATOM 654 N N . HIS A 1 88 ? -14.491 -10.211 8.403 1.00 95.25 88 HIS A N 1
ATOM 655 C CA . HIS A 1 88 ? -15.834 -9.635 8.360 1.00 95.25 88 HIS A CA 1
ATOM 656 C C . HIS A 1 88 ? -16.725 -10.324 9.409 1.00 95.25 88 HIS A C 1
ATOM 658 O O . HIS A 1 88 ? -17.622 -11.107 9.087 1.00 95.25 88 HIS A O 1
ATOM 664 N N . GLY A 1 89 ? -16.452 -10.097 10.697 1.00 87.56 89 GLY A N 1
ATOM 665 C CA . GLY A 1 89 ? -17.123 -10.839 11.767 1.00 87.56 89 GLY A CA 1
ATOM 666 C C . GLY A 1 89 ? -16.670 -12.301 11.788 1.00 87.56 89 GLY A C 1
ATOM 667 O O . GLY A 1 89 ? -15.525 -12.568 12.133 1.00 87.56 89 GLY A O 1
ATOM 668 N N . ARG A 1 90 ? -17.555 -13.244 11.430 1.00 88.75 90 ARG A N 1
ATOM 669 C CA . ARG A 1 90 ? -17.233 -14.689 11.373 1.00 88.75 90 ARG A CA 1
ATOM 670 C C . ARG A 1 90 ? -16.649 -15.150 10.035 1.00 88.75 90 ARG A C 1
ATOM 672 O O . ARG A 1 90 ? -16.172 -16.274 9.948 1.00 88.75 90 ARG A O 1
ATOM 679 N N . GLN A 1 91 ? -16.721 -14.321 8.998 1.00 94.75 91 GLN A N 1
ATOM 680 C CA . GLN A 1 91 ? -16.187 -14.634 7.672 1.00 94.75 91 GLN A CA 1
ATOM 681 C C . GLN A 1 91 ? -14.821 -13.975 7.484 1.00 94.75 91 GLN A C 1
ATOM 683 O O . GLN A 1 91 ? -14.536 -12.949 8.102 1.00 94.75 91 GLN A O 1
ATOM 688 N N . SER A 1 92 ? -13.989 -14.531 6.608 1.00 96.25 92 SER A N 1
ATOM 689 C CA . SER A 1 92 ? -12.739 -13.907 6.184 1.00 96.25 92 SER A CA 1
ATOM 690 C C . SER A 1 92 ? -12.638 -13.861 4.664 1.00 96.25 92 SER A C 1
ATOM 692 O O . SER A 1 92 ? -13.249 -14.652 3.946 1.00 96.25 92 SER A O 1
ATOM 694 N N . THR A 1 93 ? -11.891 -12.890 4.158 1.00 97.12 93 THR A N 1
ATOM 695 C CA . THR A 1 93 ? -11.581 -12.750 2.735 1.00 97.12 93 THR A CA 1
ATOM 696 C C . THR A 1 93 ? -10.117 -12.378 2.582 1.00 97.12 93 THR A C 1
ATOM 698 O O . THR A 1 93 ? -9.582 -11.609 3.383 1.00 97.12 93 THR A O 1
ATOM 701 N N . THR A 1 94 ? -9.480 -12.914 1.544 1.00 97.06 94 THR A N 1
ATOM 702 C CA . THR A 1 94 ? -8.088 -12.618 1.208 1.00 97.06 94 THR A CA 1
ATOM 703 C C . THR A 1 94 ? -8.022 -11.797 -0.072 1.00 97.06 94 THR A C 1
ATOM 705 O O . THR A 1 94 ? -8.734 -12.086 -1.035 1.00 97.06 94 THR A O 1
ATOM 708 N N . THR A 1 95 ? -7.181 -10.767 -0.088 1.00 97.38 95 THR A N 1
ATOM 709 C CA . THR A 1 95 ? -6.947 -9.916 -1.265 1.00 97.38 95 THR A CA 1
ATOM 710 C C . THR A 1 95 ? -5.507 -9.400 -1.279 1.00 97.38 95 THR A C 1
ATOM 712 O O . THR A 1 95 ? -4.780 -9.582 -0.302 1.00 97.38 95 THR A O 1
ATOM 715 N N . ILE A 1 96 ? -5.096 -8.761 -2.373 1.00 97.94 96 ILE A N 1
ATOM 716 C CA . ILE A 1 96 ? -3.802 -8.085 -2.498 1.00 97.94 96 ILE A CA 1
ATOM 717 C C . ILE A 1 96 ? -4.019 -6.569 -2.478 1.00 97.94 96 ILE A C 1
ATOM 719 O O . ILE A 1 96 ? -4.902 -6.072 -3.177 1.00 97.94 96 ILE A O 1
ATOM 723 N N . ALA A 1 97 ? -3.204 -5.849 -1.704 1.00 98.12 97 ALA A N 1
ATOM 724 C CA . ALA A 1 97 ? -2.946 -4.426 -1.909 1.00 98.12 97 ALA A CA 1
ATOM 725 C C . ALA A 1 97 ? -1.582 -4.237 -2.557 1.00 98.12 97 ALA A C 1
ATOM 727 O O . ALA A 1 97 ? -0.641 -4.978 -2.278 1.00 98.12 97 ALA A O 1
ATOM 728 N N . VAL A 1 98 ? -1.464 -3.192 -3.361 1.00 97.81 98 VAL A N 1
ATOM 729 C CA . VAL A 1 98 ? -0.181 -2.749 -3.934 1.00 97.81 98 VAL A CA 1
ATOM 730 C C . VAL A 1 98 ? 0.234 -1.377 -3.416 1.00 97.81 98 VAL A C 1
ATOM 732 O O . VAL A 1 98 ? 1.398 -0.998 -3.526 1.00 97.81 98 VAL A O 1
ATOM 735 N N . SER A 1 99 ? -0.707 -0.629 -2.839 1.00 96.12 99 SER A N 1
ATOM 736 C CA . SER A 1 99 ? -0.479 0.746 -2.421 1.00 96.12 99 SER A CA 1
ATOM 737 C C . SER A 1 99 ? -0.946 1.011 -1.001 1.00 96.12 99 SER A C 1
ATOM 739 O O . SER A 1 99 ? -0.125 1.352 -0.157 1.00 96.12 99 SER A O 1
ATOM 741 N N . SER A 1 100 ? -2.236 0.846 -0.693 1.00 96.94 100 SER A N 1
ATOM 742 C CA . SER A 1 100 ? -2.789 1.366 0.563 1.00 96.94 100 SER A CA 1
ATOM 743 C C . SER A 1 100 ? -3.874 0.503 1.196 1.00 96.94 100 SER A C 1
ATOM 745 O O . SER A 1 100 ? -4.657 -0.171 0.525 1.00 96.94 100 SER A O 1
ATOM 747 N N . VAL A 1 101 ? -3.965 0.583 2.527 1.00 97.94 101 VAL A N 1
ATOM 748 C CA . VAL A 1 101 ? -5.055 -0.002 3.321 1.00 97.94 101 VAL A CA 1
ATOM 749 C C . VAL A 1 101 ? -5.529 1.033 4.327 1.00 97.94 101 VAL A C 1
ATOM 751 O O . VAL A 1 101 ? -4.767 1.494 5.168 1.00 97.94 101 VAL A O 1
ATOM 754 N N . VAL A 1 102 ? -6.798 1.409 4.260 1.00 98.06 102 VAL A N 1
ATOM 755 C CA . VAL A 1 102 ? -7.376 2.485 5.066 1.00 98.06 102 VAL A CA 1
ATOM 756 C C . VAL A 1 102 ? -8.491 1.915 5.921 1.00 98.06 102 VAL A C 1
ATOM 758 O O . VAL A 1 102 ? -9.538 1.523 5.405 1.00 98.06 102 VAL A O 1
ATOM 761 N N . ILE A 1 103 ? -8.291 1.916 7.236 1.00 98.00 103 ILE A N 1
ATOM 762 C CA . ILE A 1 103 ? -9.290 1.492 8.213 1.00 98.00 103 ILE A CA 1
ATOM 763 C C . ILE A 1 103 ? -9.845 2.701 8.966 1.00 98.00 103 ILE A C 1
ATOM 765 O O . ILE A 1 103 ? -9.123 3.617 9.380 1.00 98.00 103 ILE A O 1
ATOM 769 N N . GLY A 1 104 ? -11.168 2.701 9.117 1.00 95.06 104 GLY A N 1
ATOM 770 C CA . GLY A 1 104 ? -11.943 3.841 9.577 1.00 95.06 104 GLY A CA 1
ATOM 771 C C . GLY A 1 104 ? -12.325 4.726 8.397 1.00 95.06 104 GLY A C 1
ATOM 772 O O . GLY A 1 104 ? -12.888 4.268 7.402 1.00 95.06 104 GLY A O 1
ATOM 773 N N . GLY A 1 105 ? -12.061 6.019 8.506 1.00 89.62 105 GLY A N 1
ATOM 774 C CA . GLY A 1 105 ? -12.295 6.936 7.404 1.00 89.62 105 GLY A CA 1
ATOM 775 C C . GLY A 1 105 ? -11.565 8.250 7.572 1.00 89.62 105 GLY A C 1
ATOM 776 O O . GLY A 1 105 ? -10.837 8.477 8.528 1.00 89.62 105 GLY A O 1
ATOM 777 N N . VAL A 1 106 ? -11.827 9.151 6.639 1.00 84.94 106 VAL A N 1
ATOM 778 C CA . VAL A 1 106 ? -11.142 10.440 6.526 1.00 84.94 106 VAL A CA 1
ATOM 779 C C . VAL A 1 106 ? -11.310 11.333 7.770 1.00 84.94 106 VAL A C 1
ATOM 781 O O . VAL A 1 106 ? -10.415 12.112 8.091 1.00 84.94 106 VAL A O 1
ATOM 784 N N . PHE A 1 107 ? -12.445 11.223 8.469 1.00 85.75 107 PHE A N 1
ATOM 785 C CA . PHE A 1 107 ? -12.765 12.017 9.667 1.00 85.75 107 PHE A CA 1
ATOM 786 C C . PHE A 1 107 ? -12.640 11.244 10.983 1.00 85.75 107 PHE A C 1
ATOM 788 O O . PHE A 1 107 ? -12.600 11.853 12.047 1.00 85.75 107 PHE A O 1
ATOM 795 N N . ARG A 1 108 ? -12.606 9.912 10.912 1.00 93.06 108 ARG A N 1
ATOM 796 C CA . ARG A 1 108 ? -12.399 9.013 12.053 1.00 93.06 108 ARG A CA 1
ATOM 797 C C . ARG A 1 108 ? -11.391 7.942 11.646 1.00 93.06 108 ARG A C 1
ATOM 799 O O . ARG A 1 108 ? -11.791 6.811 11.360 1.00 93.06 108 ARG A O 1
ATOM 806 N N . PRO A 1 109 ? -10.124 8.338 11.471 1.00 96.44 109 PRO A N 1
ATOM 807 C CA . PRO A 1 109 ? -9.074 7.411 11.096 1.00 96.44 109 PRO A CA 1
ATOM 808 C C . PRO A 1 109 ? -8.734 6.504 12.276 1.00 96.44 109 PRO A C 1
ATOM 810 O O . PRO A 1 109 ? -8.841 6.920 13.427 1.00 96.44 109 PRO A O 1
ATOM 813 N N . GLU A 1 110 ? -8.328 5.271 11.989 1.00 97.19 110 GLU A N 1
ATOM 814 C CA . GLU A 1 110 ? -7.824 4.359 13.022 1.00 97.19 110 GLU A CA 1
ATOM 815 C C . GLU A 1 110 ? -6.477 3.765 12.627 1.00 97.19 110 GLU A C 1
ATOM 817 O O . GLU A 1 110 ? -5.547 3.769 13.431 1.00 97.19 110 GLU A O 1
ATOM 822 N N . TRP A 1 111 ? -6.357 3.283 11.389 1.00 98.19 111 TRP A N 1
ATOM 823 C CA . TRP A 1 111 ? -5.157 2.583 10.941 1.00 98.19 111 TRP A CA 1
ATOM 824 C C . TRP A 1 111 ? -4.996 2.684 9.426 1.00 98.19 111 TRP A C 1
ATOM 826 O O . TRP A 1 111 ? -5.862 2.210 8.687 1.00 98.19 111 TRP A O 1
ATOM 836 N N . TRP A 1 112 ? -3.934 3.347 8.968 1.00 98.00 112 TRP A N 1
ATOM 837 C CA . TRP A 1 112 ? -3.676 3.628 7.552 1.00 98.00 112 TRP A CA 1
ATOM 838 C C . TRP A 1 112 ? -2.303 3.108 7.137 1.00 98.00 112 TRP A C 1
ATOM 840 O O . TRP A 1 112 ? -1.296 3.595 7.635 1.00 98.00 112 TRP A O 1
ATOM 850 N N . LEU A 1 113 ? -2.267 2.176 6.195 1.00 97.75 113 LEU A N 1
ATOM 851 C CA . LEU A 1 113 ? -1.059 1.649 5.569 1.00 97.75 113 LEU A CA 1
ATOM 852 C C . LEU A 1 113 ? -0.841 2.294 4.200 1.00 97.75 113 LEU A C 1
ATOM 854 O O . LEU A 1 113 ? -1.812 2.502 3.465 1.00 97.75 113 LEU A O 1
ATOM 858 N N . SER A 1 114 ? 0.419 2.558 3.852 1.00 96.25 114 SER A N 1
ATOM 859 C CA . SER A 1 114 ? 0.838 2.934 2.496 1.00 96.25 114 SER A CA 1
ATOM 860 C C . SER A 1 114 ? 2.214 2.344 2.174 1.00 96.25 114 SER A C 1
ATOM 862 O O . SER A 1 114 ? 3.064 2.332 3.059 1.00 96.25 114 SER A O 1
ATOM 864 N N . SER A 1 115 ? 2.434 1.880 0.938 1.00 93.94 115 SER A N 1
ATOM 865 C CA . SER A 1 115 ? 3.740 1.382 0.466 1.00 93.94 115 SER A CA 1
ATOM 866 C C . SER A 1 115 ? 4.748 2.486 0.191 1.00 93.94 115 SER A C 1
ATOM 868 O O . SER A 1 115 ? 5.928 2.329 0.468 1.00 93.94 115 SER A O 1
ATOM 870 N N . GLY A 1 116 ? 4.301 3.595 -0.392 1.00 92.38 116 GLY A N 1
ATOM 871 C CA . GLY A 1 116 ? 5.155 4.733 -0.745 1.00 92.38 116 GLY A CA 1
ATOM 872 C C . GLY A 1 116 ? 4.977 5.931 0.178 1.00 92.38 116 GLY A C 1
ATOM 873 O O . GLY A 1 116 ? 5.409 7.032 -0.141 1.00 92.38 116 GLY A O 1
ATOM 874 N N . GLY A 1 117 ? 4.246 5.750 1.274 1.00 94.81 117 GLY A N 1
ATOM 875 C CA . GLY A 1 117 ? 3.960 6.790 2.251 1.00 94.81 117 GLY A CA 1
ATOM 876 C C . GLY A 1 117 ? 2.889 7.802 1.869 1.00 94.81 117 GLY A C 1
ATOM 877 O O . GLY A 1 117 ? 2.498 8.607 2.714 1.00 94.81 117 GLY A O 1
ATOM 878 N N . PHE A 1 118 ? 2.342 7.732 0.657 1.00 94.88 118 PHE A N 1
ATOM 879 C CA . PHE A 1 118 ? 1.270 8.611 0.207 1.00 94.88 118 PHE A CA 1
ATOM 880 C C . PHE A 1 118 ? -0.108 7.952 0.293 1.00 94.88 118 PHE A C 1
ATOM 882 O O . PHE A 1 118 ? -0.280 6.764 0.027 1.00 94.88 118 PHE A O 1
ATOM 889 N N . LEU A 1 119 ? -1.096 8.763 0.665 1.00 94.25 119 LEU A N 1
ATOM 890 C CA . LEU A 1 119 ? -2.514 8.494 0.470 1.00 94.25 119 LEU A CA 1
ATOM 891 C C . LEU A 1 119 ? -3.124 9.719 -0.213 1.00 94.25 119 LEU A C 1
ATOM 893 O O . LEU A 1 119 ? -3.419 10.741 0.428 1.00 94.25 119 LEU A O 1
ATOM 897 N N . ARG A 1 120 ? -3.308 9.636 -1.529 1.00 90.62 120 ARG A N 1
ATOM 898 C CA . ARG A 1 120 ? -3.613 10.768 -2.409 1.00 90.62 120 ARG A CA 1
ATOM 899 C C . ARG A 1 120 ? -2.578 11.887 -2.212 1.00 90.62 120 ARG A C 1
ATOM 901 O O . ARG A 1 120 ? -1.384 11.694 -2.354 1.00 90.62 120 ARG A O 1
ATOM 908 N N . GLN A 1 121 ? -3.042 13.071 -1.822 1.00 90.62 121 GLN A N 1
ATOM 909 C CA . GLN A 1 121 ? -2.228 14.265 -1.565 1.00 90.62 121 GLN A CA 1
ATOM 910 C C . GLN A 1 121 ? -1.593 14.327 -0.165 1.00 90.62 121 GLN A C 1
ATOM 912 O O . GLN A 1 121 ? -1.097 15.382 0.229 1.00 90.62 121 GLN A O 1
ATOM 917 N N . LEU A 1 122 ? -1.733 13.279 0.647 1.00 94.69 122 LEU A N 1
ATOM 918 C CA . LEU A 1 122 ? -1.233 13.262 2.019 1.00 94.69 122 LEU A CA 1
ATOM 919 C C . LEU A 1 122 ? -0.003 12.368 2.079 1.00 94.69 122 LEU A C 1
ATOM 921 O O . LEU A 1 122 ? -0.123 11.174 1.826 1.00 94.69 122 LEU A O 1
ATOM 925 N N . ASN A 1 123 ? 1.137 12.929 2.466 1.00 95.69 123 ASN A N 1
ATOM 926 C CA . ASN A 1 123 ? 2.282 12.148 2.900 1.00 95.69 123 ASN A CA 1
ATOM 927 C C . ASN A 1 123 ? 2.003 11.678 4.335 1.00 95.69 123 ASN A C 1
ATOM 929 O O . ASN A 1 123 ? 2.136 12.441 5.290 1.00 95.69 123 ASN A O 1
ATOM 933 N N . ILE A 1 124 ? 1.503 10.453 4.486 1.00 96.19 124 ILE A N 1
ATOM 934 C CA . ILE A 1 124 ? 1.121 9.876 5.779 1.00 96.19 124 ILE A CA 1
ATOM 935 C C . ILE A 1 124 ? 2.296 9.180 6.474 1.00 96.19 124 ILE A C 1
ATOM 937 O O . ILE A 1 124 ? 2.294 9.098 7.706 1.00 96.19 124 ILE A O 1
ATOM 941 N N . LEU A 1 125 ? 3.292 8.712 5.714 1.00 95.75 125 LEU A N 1
ATOM 942 C CA . LEU A 1 125 ? 4.472 7.995 6.208 1.00 95.75 125 LEU A CA 1
ATOM 943 C C . LEU A 1 125 ? 5.721 8.440 5.415 1.00 95.75 125 LEU A C 1
ATOM 945 O O . LEU A 1 125 ? 6.128 7.750 4.485 1.00 95.75 125 LEU A O 1
ATOM 949 N N . PRO A 1 126 ? 6.369 9.557 5.797 1.00 91.50 126 PRO A N 1
ATOM 950 C CA . PRO A 1 126 ? 7.445 10.177 5.010 1.00 91.50 126 PRO A CA 1
ATOM 951 C C . PRO A 1 126 ? 8.677 9.301 4.751 1.00 91.50 126 PRO A C 1
ATOM 953 O O . PRO A 1 126 ? 9.430 9.572 3.827 1.00 91.50 126 PRO A O 1
ATOM 956 N N . ASN A 1 127 ? 8.876 8.262 5.566 1.00 90.44 127 ASN A N 1
ATOM 957 C CA . ASN A 1 127 ? 10.025 7.354 5.499 1.00 90.44 127 ASN A CA 1
ATOM 958 C C . ASN A 1 127 ? 9.652 5.960 4.961 1.00 90.44 127 ASN A C 1
ATOM 960 O O . ASN A 1 127 ? 10.390 5.001 5.202 1.00 90.44 127 ASN A O 1
ATOM 964 N N . SER A 1 128 ? 8.473 5.822 4.354 1.00 92.81 128 SER A N 1
ATOM 965 C CA . SER A 1 128 ? 8.006 4.569 3.760 1.00 92.81 128 SER A CA 1
ATOM 966 C C . SER A 1 128 ? 8.519 4.444 2.328 1.00 92.81 128 SER A C 1
ATOM 968 O O . SER A 1 128 ? 8.599 5.442 1.611 1.00 92.81 128 SER A O 1
ATOM 970 N N . HIS A 1 129 ? 8.893 3.232 1.925 1.00 93.62 129 HIS A N 1
ATOM 971 C CA . HIS A 1 129 ? 9.468 2.968 0.614 1.00 93.62 129 HIS A CA 1
ATOM 972 C C . HIS A 1 129 ? 8.798 1.745 -0.031 1.00 93.62 129 HIS A C 1
ATOM 974 O O . HIS A 1 129 ? 8.716 0.707 0.624 1.00 93.62 129 HIS A O 1
ATOM 980 N N . PRO A 1 130 ? 8.418 1.780 -1.326 1.00 94.19 130 PRO A N 1
ATOM 981 C CA . PRO A 1 130 ? 7.649 0.696 -1.951 1.00 94.19 130 PRO A CA 1
ATOM 982 C C . PRO A 1 130 ? 8.333 -0.675 -2.067 1.00 94.19 130 PRO A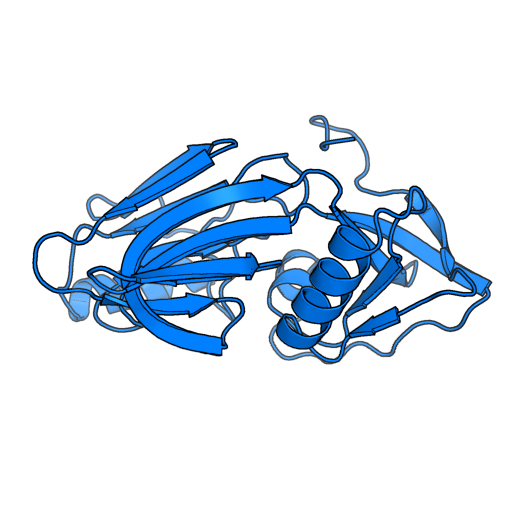 C 1
ATOM 984 O O . PRO A 1 130 ? 7.749 -1.574 -2.657 1.00 94.19 130 PRO A O 1
ATOM 987 N N . ASN A 1 131 ? 9.574 -0.832 -1.601 1.00 94.50 131 ASN A N 1
ATOM 988 C CA . ASN A 1 131 ? 10.400 -2.033 -1.799 1.00 94.50 131 ASN A CA 1
ATOM 989 C C . ASN A 1 131 ? 11.425 -2.239 -0.669 1.00 94.50 131 ASN A C 1
ATOM 991 O O . ASN A 1 131 ? 12.573 -2.621 -0.917 1.00 94.50 131 ASN A O 1
ATOM 995 N N . ASP A 1 132 ? 11.062 -1.882 0.564 1.00 93.06 132 ASP A N 1
ATOM 996 C CA . ASP A 1 132 ? 11.898 -2.072 1.759 1.00 93.06 132 ASP A CA 1
ATOM 997 C C . ASP A 1 132 ? 11.544 -3.349 2.550 1.00 93.06 132 ASP A C 1
ATOM 999 O O . ASP A 1 132 ? 12.092 -3.595 3.630 1.00 93.06 132 ASP A O 1
ATOM 1003 N N . GLY A 1 133 ? 10.674 -4.201 1.996 1.00 94.62 133 GLY A N 1
ATOM 1004 C CA . GLY A 1 133 ? 10.260 -5.468 2.586 1.00 94.62 133 GLY A CA 1
ATOM 1005 C C . GLY A 1 133 ? 9.355 -5.287 3.801 1.00 94.62 133 GLY A C 1
ATOM 1006 O O . GLY A 1 133 ? 9.197 -6.225 4.594 1.00 94.62 133 GLY A O 1
ATOM 1007 N N . ARG A 1 134 ? 8.791 -4.088 3.997 1.00 95.69 134 ARG A N 1
ATOM 1008 C CA . ARG A 1 134 ? 8.028 -3.727 5.190 1.00 95.69 134 ARG A CA 1
ATOM 1009 C C . ARG A 1 134 ? 6.661 -3.159 4.827 1.00 95.69 134 ARG A C 1
ATOM 1011 O O . ARG A 1 134 ? 6.424 -2.537 3.797 1.00 95.69 134 ARG A O 1
ATOM 1018 N N . ALA A 1 135 ? 5.720 -3.427 5.718 1.00 96.25 135 ALA A N 1
ATOM 1019 C CA . ALA A 1 135 ? 4.422 -2.794 5.752 1.00 96.25 135 ALA A CA 1
ATOM 1020 C C . ALA A 1 135 ? 4.456 -1.723 6.841 1.00 96.25 135 ALA A C 1
ATOM 1022 O O . ALA A 1 135 ? 4.634 -2.046 8.019 1.00 96.25 135 ALA A O 1
ATOM 1023 N N . ASP A 1 136 ? 4.258 -0.471 6.441 1.00 96.75 136 ASP A N 1
ATOM 1024 C CA . ASP A 1 136 ? 4.205 0.671 7.344 1.00 96.75 136 ASP A CA 1
ATOM 1025 C C . ASP A 1 136 ? 2.777 1.148 7.510 1.00 96.75 136 ASP A C 1
ATOM 1027 O O . ASP A 1 136 ? 2.097 1.465 6.535 1.00 96.75 136 ASP A O 1
ATOM 1031 N N . ALA A 1 137 ? 2.323 1.239 8.755 1.00 97.81 137 ALA A N 1
ATOM 1032 C CA . ALA A 1 137 ? 0.991 1.718 9.059 1.00 97.81 137 ALA A CA 1
ATOM 1033 C C . ALA A 1 137 ? 0.987 2.782 10.151 1.00 97.81 137 ALA A C 1
ATOM 1035 O O . ALA A 1 137 ? 1.565 2.620 11.226 1.00 97.81 137 ALA A O 1
ATOM 1036 N N . LEU A 1 138 ? 0.282 3.868 9.863 1.00 98.06 138 LEU A N 1
ATOM 1037 C CA . LEU A 1 138 ? 0.005 4.965 10.764 1.00 98.06 138 LEU A CA 1
ATOM 1038 C C . LEU A 1 138 ? -1.226 4.642 11.616 1.00 98.06 138 LEU A C 1
ATOM 1040 O O . LEU A 1 138 ? -2.337 4.482 11.102 1.00 98.06 138 LEU A O 1
ATOM 1044 N N . VAL A 1 139 ? -1.033 4.591 12.928 1.00 98.00 139 VAL A N 1
ATOM 1045 C CA . VAL A 1 139 ? -2.069 4.324 13.925 1.00 98.00 139 VAL A CA 1
ATOM 1046 C C . VAL A 1 139 ? -2.540 5.636 14.537 1.00 98.00 139 VAL A C 1
ATOM 1048 O O . VAL A 1 139 ? -1.734 6.474 14.943 1.00 98.00 139 VAL A O 1
ATOM 1051 N N . TRP A 1 140 ? -3.855 5.799 14.637 1.00 97.75 140 TRP A N 1
ATOM 1052 C CA . TRP A 1 140 ? -4.490 6.985 15.198 1.00 97.75 140 TRP A CA 1
ATOM 1053 C C . TRP A 1 140 ? -5.098 6.672 16.562 1.00 97.75 140 TRP A C 1
ATOM 1055 O O . TRP A 1 140 ? -5.882 5.734 16.704 1.00 97.75 140 TRP A O 1
ATOM 1065 N N . SER A 1 141 ? -4.792 7.495 17.565 1.00 95.88 141 SER A N 1
ATOM 1066 C CA . SER A 1 141 ? -5.409 7.406 18.899 1.00 95.88 141 SER A CA 1
ATOM 1067 C C . SER A 1 141 ? -6.469 8.483 19.154 1.00 95.88 141 SER A C 1
ATOM 1069 O O . SER A 1 141 ? -7.006 8.576 20.256 1.00 95.88 141 SER A O 1
ATOM 1071 N N . THR A 1 142 ? -6.809 9.289 18.141 1.00 93.56 142 THR A N 1
ATOM 1072 C CA . THR A 1 142 ? -7.815 10.355 18.238 1.00 93.56 142 THR A CA 1
ATOM 1073 C C . THR A 1 142 ? -8.862 10.272 17.133 1.00 93.56 142 THR A C 1
ATOM 1075 O O . THR A 1 142 ? -8.544 10.106 15.958 1.00 93.56 142 THR A O 1
ATOM 1078 N N . GLY A 1 143 ? -10.126 10.453 17.518 1.00 88.50 143 GLY A N 1
ATOM 1079 C CA . GLY A 1 143 ? -11.248 10.692 16.605 1.00 88.50 143 GLY A CA 1
ATOM 1080 C C . GLY A 1 143 ? -11.735 12.144 16.618 1.00 88.50 143 GLY A C 1
ATOM 1081 O O . GLY A 1 143 ? -12.783 12.437 16.038 1.00 88.50 143 GLY A O 1
ATOM 1082 N N . ASN A 1 144 ? -11.029 13.048 17.314 1.00 94.56 144 ASN A N 1
ATOM 1083 C CA . ASN A 1 144 ? -11.400 14.458 17.380 1.00 94.56 144 ASN A CA 1
ATOM 1084 C C . ASN A 1 144 ? -11.173 15.114 16.014 1.00 94.56 144 ASN A C 1
ATOM 1086 O O . ASN A 1 144 ? -10.047 15.195 15.527 1.00 94.56 144 ASN A O 1
ATOM 1090 N N . THR A 1 145 ? -12.243 15.619 15.407 1.00 94.88 145 THR A N 1
ATOM 1091 C CA . THR A 1 145 ? -12.214 16.158 14.043 1.00 94.88 145 THR A CA 1
ATOM 1092 C C . THR A 1 145 ? -11.272 17.349 13.887 1.00 94.88 145 THR A C 1
ATOM 1094 O O . THR A 1 145 ? -10.591 17.438 12.869 1.00 94.88 145 THR A O 1
ATOM 1097 N N . ARG A 1 146 ? -11.173 18.241 14.883 1.00 95.25 146 ARG A N 1
ATOM 1098 C CA . ARG A 1 146 ? -10.254 19.392 14.838 1.00 95.25 146 ARG A CA 1
ATOM 1099 C C . ARG A 1 146 ? -8.801 18.925 14.851 1.00 95.25 146 ARG A C 1
ATOM 1101 O O . ARG A 1 146 ? -8.020 19.370 14.013 1.00 95.25 146 ARG A O 1
ATOM 1108 N N . THR A 1 147 ? -8.464 17.984 15.733 1.00 96.00 147 THR A N 1
ATOM 1109 C CA . THR A 1 147 ? -7.124 17.380 15.794 1.00 96.00 147 THR A CA 1
ATOM 1110 C C . THR A 1 147 ? -6.789 16.643 14.498 1.00 96.00 147 THR A C 1
ATOM 1112 O O . THR A 1 147 ? -5.722 16.859 13.930 1.00 96.00 147 THR A O 1
ATOM 1115 N N . VAL A 1 148 ? -7.719 15.836 13.974 1.00 96.56 148 VAL A N 1
ATOM 1116 C CA . VAL A 1 148 ? -7.545 15.118 12.701 1.00 96.56 148 VAL A CA 1
ATOM 1117 C C . VAL A 1 148 ? -7.289 16.091 11.549 1.00 96.56 148 VAL A C 1
ATOM 1119 O O . VAL A 1 148 ? -6.385 15.872 10.746 1.00 96.56 148 VAL A O 1
ATOM 1122 N N . LEU A 1 149 ? -8.039 17.191 11.464 1.00 95.50 149 LEU A N 1
ATOM 1123 C CA . LEU A 1 149 ? -7.833 18.204 10.427 1.00 95.50 149 LEU A CA 1
ATOM 1124 C C . LEU A 1 149 ? -6.480 18.912 10.562 1.00 95.50 149 LEU A C 1
ATOM 1126 O O . LEU A 1 149 ? -5.816 19.120 9.547 1.00 95.50 149 LEU A O 1
ATOM 1130 N N . ALA A 1 150 ? -6.058 19.256 11.782 1.00 95.75 150 ALA A N 1
ATOM 1131 C CA . ALA A 1 150 ? -4.758 19.877 12.032 1.00 95.75 150 ALA A CA 1
ATOM 1132 C C . ALA A 1 150 ? -3.600 18.958 11.610 1.00 95.75 150 ALA A C 1
ATOM 1134 O O . ALA A 1 150 ? -2.724 19.382 10.858 1.00 95.75 150 ALA A O 1
ATOM 1135 N N . ILE A 1 151 ? -3.653 17.679 11.997 1.00 96.88 151 ILE A N 1
ATOM 1136 C CA . ILE A 1 151 ? -2.687 16.656 11.573 1.00 96.88 151 ILE A CA 1
ATOM 1137 C C . ILE A 1 151 ? -2.642 16.552 10.046 1.00 96.88 151 ILE A C 1
ATOM 1139 O O . ILE A 1 151 ? -1.572 16.574 9.447 1.00 96.88 151 ILE A O 1
ATOM 1143 N N . ARG A 1 152 ? -3.801 16.482 9.385 1.00 95.19 152 ARG A N 1
ATOM 1144 C CA . ARG A 1 152 ? -3.862 16.317 7.925 1.00 95.19 152 ARG A CA 1
ATOM 1145 C C . ARG A 1 152 ? -3.314 17.506 7.147 1.00 95.19 152 ARG A C 1
ATOM 1147 O O . ARG A 1 152 ? -2.872 17.322 6.018 1.00 95.19 152 ARG A O 1
ATOM 1154 N N . ARG A 1 153 ? -3.351 18.717 7.709 1.00 94.81 153 ARG A N 1
ATOM 1155 C CA . ARG A 1 153 ? -2.679 19.875 7.099 1.00 94.81 153 ARG A CA 1
ATOM 1156 C C . ARG A 1 153 ? -1.167 19.658 7.070 1.00 94.81 153 ARG A C 1
ATOM 1158 O O . ARG A 1 153 ? -0.573 19.841 6.016 1.00 94.81 153 ARG A O 1
ATOM 1165 N N . ARG A 1 154 ? -0.597 19.178 8.176 1.00 95.94 154 ARG A N 1
ATOM 1166 C CA . ARG A 1 154 ? 0.830 18.841 8.310 1.00 95.94 154 ARG A CA 1
ATOM 1167 C C . ARG A 1 154 ? 1.249 17.652 7.438 1.00 95.94 154 ARG A C 1
ATOM 1169 O O . ARG A 1 154 ? 2.269 17.693 6.767 1.00 95.94 154 ARG A O 1
ATOM 1176 N N . MET A 1 155 ? 0.378 16.651 7.2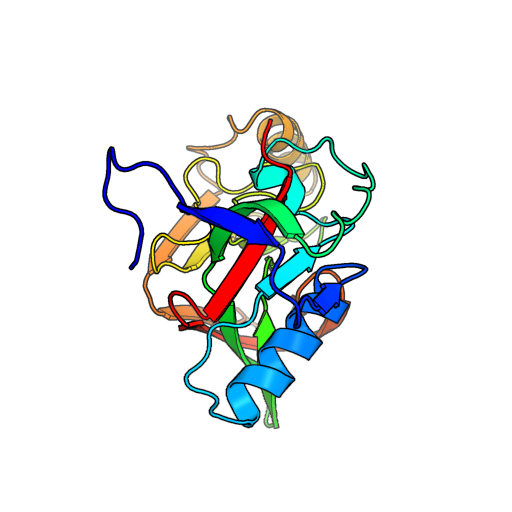83 1.00 96.00 155 MET A N 1
ATOM 1177 C CA . MET A 1 155 ? 0.606 15.531 6.350 1.00 96.00 155 MET A CA 1
ATOM 1178 C C . MET A 1 155 ? 0.841 15.961 4.898 1.00 96.00 155 MET A C 1
ATOM 1180 O O . MET A 1 155 ? 1.456 15.226 4.139 1.00 96.00 155 MET A O 1
ATOM 1184 N N . ARG A 1 156 ? 0.363 17.133 4.465 1.00 92.75 156 ARG A N 1
ATOM 1185 C CA . ARG A 1 156 ? 0.655 17.628 3.107 1.00 92.75 156 ARG A CA 1
ATOM 1186 C C . ARG A 1 156 ? 2.127 17.987 2.920 1.00 92.75 156 ARG A C 1
ATOM 1188 O O . ARG A 1 156 ? 2.616 17.929 1.802 1.00 92.75 156 ARG A O 1
ATOM 1195 N N . LEU A 1 157 ? 2.793 18.368 4.007 1.00 91.50 157 LEU A N 1
ATOM 1196 C CA . LEU A 1 157 ? 4.212 18.712 4.049 1.00 91.50 157 LEU A CA 1
ATOM 1197 C C . LEU A 1 157 ? 5.070 17.544 4.562 1.00 91.50 157 LEU A C 1
ATOM 1199 O O . LEU A 1 157 ? 6.289 17.605 4.480 1.00 91.50 157 LEU A O 1
ATOM 1203 N N . GLY A 1 158 ? 4.442 16.486 5.088 1.00 92.62 158 GLY A N 1
ATOM 1204 C CA . GLY A 1 158 ? 5.130 15.346 5.695 1.00 92.62 158 GLY A CA 1
ATOM 1205 C C . GLY A 1 158 ? 5.711 15.633 7.085 1.00 92.62 158 GLY A C 1
ATOM 1206 O O . GLY A 1 158 ? 6.518 14.850 7.570 1.00 92.62 158 GLY A O 1
ATOM 1207 N N . ASP A 1 159 ? 5.311 16.724 7.746 1.00 93.94 159 ASP A N 1
ATOM 1208 C CA . ASP A 1 159 ? 5.870 17.166 9.034 1.00 93.94 159 ASP A CA 1
ATOM 1209 C C . ASP A 1 159 ? 4.972 16.827 10.240 1.00 93.94 159 ASP A C 1
ATOM 1211 O O . ASP A 1 159 ? 5.155 17.334 11.344 1.00 93.94 159 ASP A O 1
ATOM 1215 N N . HIS A 1 160 ? 3.960 15.977 10.059 1.00 95.12 160 HIS A N 1
ATOM 1216 C CA . HIS A 1 160 ? 3.016 15.598 11.117 1.00 95.12 160 HIS A CA 1
ATOM 1217 C C . HIS A 1 160 ? 3.598 14.635 12.154 1.00 95.12 160 HIS A C 1
ATOM 1219 O O . HIS A 1 160 ? 2.932 14.381 13.155 1.00 95.12 160 HIS A O 1
ATOM 1225 N N . LEU A 1 161 ? 4.789 14.079 11.926 1.00 94.31 161 LEU A N 1
ATOM 1226 C CA . LEU A 1 161 ? 5.479 13.202 12.870 1.00 94.31 161 LEU A CA 1
ATOM 1227 C C . LEU A 1 161 ? 6.710 13.908 13.466 1.00 94.31 161 LEU A C 1
ATOM 1229 O O . LEU A 1 161 ? 7.429 14.574 12.723 1.00 94.31 161 LEU A O 1
ATOM 1233 N N . PRO A 1 162 ? 6.992 13.731 14.773 1.00 94.19 162 PRO A N 1
ATOM 1234 C CA . PRO A 1 162 ? 6.183 13.014 15.765 1.00 94.19 162 PRO A CA 1
ATOM 1235 C C . PRO A 1 162 ? 4.945 13.819 16.216 1.00 94.19 162 PRO A C 1
ATOM 1237 O O . PRO A 1 162 ? 4.979 15.045 16.306 1.00 94.19 162 PRO A O 1
ATOM 1240 N N . HIS A 1 163 ? 3.847 13.131 16.549 1.00 95.44 163 HIS A N 1
ATOM 1241 C CA . HIS A 1 163 ? 2.647 13.740 17.141 1.00 95.44 163 HIS A CA 1
ATOM 1242 C C . HIS A 1 163 ? 2.033 12.796 18.187 1.00 95.44 163 HIS A C 1
ATOM 1244 O O . HIS A 1 163 ? 1.912 11.607 17.909 1.00 95.44 163 HIS A O 1
ATOM 1250 N N . PRO A 1 164 ? 1.569 13.283 19.356 1.00 96.00 164 PRO A N 1
ATOM 1251 C CA . PRO A 1 164 ? 1.121 12.429 20.467 1.00 96.00 164 PRO A CA 1
ATOM 1252 C C . PRO A 1 164 ? -0.070 11.520 20.131 1.00 96.00 164 PRO A C 1
ATOM 1254 O O . PRO A 1 164 ? -0.242 10.462 20.728 1.00 96.00 164 PRO A O 1
ATOM 1257 N N . CYS A 1 165 ? -0.908 11.924 19.174 1.00 96.88 165 CYS A N 1
ATOM 1258 C CA . CYS A 1 165 ? -2.043 11.115 18.721 1.00 96.88 165 CYS A CA 1
ATOM 1259 C C . CYS A 1 165 ? -1.728 10.133 17.580 1.00 96.88 165 CYS A C 1
ATOM 1261 O O . CYS A 1 165 ? -2.660 9.539 17.033 1.00 96.88 165 CYS A O 1
ATOM 1263 N N . LEU A 1 166 ? -0.459 10.020 17.181 1.00 97.62 166 LEU A N 1
ATOM 1264 C CA . LEU A 1 166 ? -0.017 9.192 16.068 1.00 97.62 166 LEU A CA 1
ATOM 1265 C C . LEU A 1 166 ? 1.136 8.289 16.489 1.00 97.62 166 LEU A C 1
ATOM 1267 O O . LEU A 1 166 ? 2.080 8.727 17.142 1.00 97.62 166 LEU A O 1
ATOM 1271 N N . SER A 1 167 ? 1.095 7.044 16.043 1.00 97.31 167 SER A N 1
ATOM 1272 C CA . SER A 1 167 ? 2.240 6.139 16.100 1.00 97.31 167 SER A CA 1
ATOM 1273 C C . SER A 1 167 ? 2.376 5.381 14.786 1.00 97.31 167 SER A C 1
ATOM 1275 O O . SER A 1 167 ? 1.439 5.328 13.990 1.00 97.31 167 SER A O 1
ATOM 1277 N N . VAL A 1 168 ? 3.557 4.821 14.532 1.00 97.31 168 VAL A N 1
ATOM 1278 C CA . VAL A 1 168 ? 3.827 4.019 13.335 1.00 97.31 168 VAL A CA 1
ATOM 1279 C C . VAL A 1 168 ? 4.123 2.589 13.761 1.00 97.31 168 VAL A C 1
ATOM 1281 O O . VAL A 1 168 ? 4.982 2.354 14.608 1.00 97.31 168 VAL A O 1
ATOM 1284 N N . THR A 1 169 ? 3.413 1.638 13.167 1.00 96.56 169 THR A N 1
ATOM 1285 C CA . THR A 1 169 ? 3.713 0.205 13.253 1.00 96.56 169 THR A CA 1
ATOM 1286 C C . THR A 1 169 ? 4.345 -0.242 11.945 1.00 96.56 169 THR A C 1
ATOM 1288 O O . THR A 1 169 ? 3.810 0.075 10.884 1.00 96.56 169 THR A O 1
ATOM 1291 N N . ARG A 1 170 ? 5.459 -0.973 12.020 1.00 96.31 170 ARG A N 1
ATOM 1292 C CA . ARG A 1 170 ? 6.274 -1.388 10.872 1.00 96.31 170 ARG A CA 1
ATOM 1293 C C . ARG A 1 170 ? 6.712 -2.840 11.037 1.00 96.31 170 ARG A C 1
ATOM 1295 O O . ARG A 1 170 ? 7.121 -3.227 12.131 1.00 96.31 170 ARG A O 1
ATOM 1302 N N . GLY A 1 171 ? 6.671 -3.626 9.965 1.00 96.75 171 GLY A N 1
ATOM 1303 C CA . GLY A 1 171 ? 7.158 -5.009 9.970 1.00 96.75 171 GLY A CA 1
ATOM 1304 C C . GLY A 1 171 ? 6.833 -5.772 8.687 1.00 96.75 171 GLY A C 1
ATOM 1305 O O . GLY A 1 171 ? 6.111 -5.273 7.832 1.00 96.75 171 GLY A O 1
ATOM 1306 N N . SER A 1 172 ? 7.342 -6.999 8.557 1.00 96.69 172 SER A N 1
ATOM 1307 C CA . SER A 1 172 ? 6.972 -7.910 7.456 1.00 96.69 172 SER A CA 1
ATOM 1308 C C . SER A 1 172 ? 5.547 -8.461 7.599 1.00 96.69 172 SER A C 1
ATOM 1310 O O . SER A 1 172 ? 4.951 -8.936 6.629 1.00 96.69 172 SER A O 1
ATOM 1312 N N . VAL A 1 173 ? 4.991 -8.378 8.811 1.00 98.12 173 VAL A N 1
ATOM 1313 C CA . VAL A 1 173 ? 3.583 -8.610 9.124 1.00 98.12 173 VAL A CA 1
ATOM 1314 C C . VAL A 1 173 ? 3.119 -7.509 10.070 1.00 98.12 173 VAL A C 1
ATOM 1316 O O . VAL A 1 173 ? 3.761 -7.255 11.088 1.00 98.12 173 VAL A O 1
ATOM 1319 N N . VAL A 1 174 ? 1.995 -6.874 9.754 1.00 98.31 174 VAL A N 1
ATOM 1320 C CA . VAL A 1 174 ? 1.327 -5.896 10.624 1.00 98.31 174 VAL A CA 1
ATOM 1321 C C . VAL A 1 174 ? -0.152 -6.230 10.733 1.00 98.31 174 VAL A C 1
ATOM 1323 O O . VAL A 1 174 ? -0.741 -6.839 9.838 1.00 98.31 174 VAL A O 1
ATOM 1326 N N . GLN A 1 175 ? -0.759 -5.867 11.859 1.00 98.12 175 GLN A N 1
ATOM 1327 C CA . GLN A 1 175 ? -2.127 -6.252 12.174 1.00 98.12 175 GLN A CA 1
ATOM 1328 C C . GLN A 1 175 ? -2.905 -5.083 12.758 1.00 98.12 175 GLN A C 1
ATOM 1330 O O . GLN A 1 175 ? -2.372 -4.253 13.494 1.00 98.12 175 GLN A O 1
ATOM 1335 N N . TRP A 1 176 ? -4.196 -5.066 12.458 1.00 98.19 176 TRP A N 1
ATOM 1336 C CA . TRP A 1 176 ? -5.172 -4.193 13.081 1.00 98.19 176 TRP A CA 1
ATOM 1337 C C . TRP A 1 176 ? -6.353 -5.017 13.587 1.00 98.19 176 TRP A C 1
ATOM 1339 O O . TRP A 1 176 ? -6.822 -5.933 12.914 1.00 98.19 176 TRP A O 1
ATOM 1349 N N . GLN A 1 177 ? -6.866 -4.643 14.756 1.00 97.50 177 GLN A N 1
ATOM 1350 C CA . GLN A 1 177 ? -8.048 -5.231 15.372 1.00 97.50 177 GLN A CA 1
ATOM 1351 C C . GLN A 1 177 ? -8.975 -4.112 15.850 1.00 97.50 177 GLN A C 1
ATOM 1353 O O . GLN A 1 177 ? -8.535 -3.150 16.487 1.00 97.50 177 GLN A O 1
ATOM 1358 N N . ALA A 1 178 ? -10.271 -4.252 15.581 1.00 95.56 178 ALA A N 1
ATOM 1359 C CA . ALA A 1 178 ? -11.279 -3.303 16.022 1.00 95.56 178 ALA A CA 1
ATOM 1360 C C . ALA A 1 178 ? -11.400 -3.284 17.552 1.00 95.56 178 ALA A C 1
ATOM 1362 O O . ALA A 1 178 ? -11.577 -4.320 18.195 1.00 95.56 178 ALA A O 1
ATOM 1363 N N . LYS A 1 179 ? -11.418 -2.081 18.130 1.00 92.19 179 LYS A N 1
ATOM 1364 C CA . LYS A 1 179 ? -11.836 -1.852 19.519 1.00 92.19 179 LYS A CA 1
ATOM 1365 C C . LYS A 1 179 ? -13.350 -1.618 19.537 1.00 92.19 179 LYS A C 1
ATOM 1367 O O . LYS A 1 179 ? -13.821 -0.484 19.446 1.00 92.19 179 LYS A O 1
ATOM 1372 N N . GLY A 1 180 ? -14.115 -2.710 19.559 1.00 91.12 180 GLY A N 1
ATOM 1373 C CA . GLY A 1 180 ? -15.580 -2.704 19.500 1.00 91.12 180 GLY A CA 1
ATOM 1374 C C . GLY A 1 180 ? -16.117 -3.085 18.119 1.00 91.12 180 GLY A C 1
ATOM 1375 O O . GLY A 1 180 ? -15.753 -4.118 17.567 1.00 91.12 180 GLY A O 1
ATOM 1376 N N . SER A 1 181 ? -17.022 -2.279 17.557 1.00 93.19 181 SER A N 1
ATOM 1377 C CA . SER A 1 181 ? -17.673 -2.618 16.284 1.00 93.19 181 SER A CA 1
ATOM 1378 C C . SER A 1 181 ? -16.719 -2.566 15.083 1.00 93.19 181 SER A C 1
ATOM 1380 O O . SER A 1 181 ? -15.845 -1.701 15.002 1.00 93.19 181 SER A O 1
ATOM 1382 N N . ALA A 1 182 ? -16.938 -3.452 14.105 1.00 96.56 182 ALA A N 1
ATOM 1383 C CA . ALA A 1 182 ? -16.173 -3.496 12.856 1.00 96.56 182 ALA A CA 1
ATOM 1384 C C . ALA A 1 182 ? -16.089 -2.113 12.192 1.00 96.56 182 ALA A C 1
ATOM 1386 O O . ALA A 1 182 ? -17.057 -1.353 12.243 1.00 96.56 182 ALA A O 1
ATOM 1387 N N . ARG A 1 183 ? -14.974 -1.773 11.547 1.00 97.06 183 ARG A N 1
ATOM 1388 C CA . ARG A 1 183 ? -14.741 -0.464 10.916 1.00 97.06 183 ARG A CA 1
ATOM 1389 C C . ARG A 1 183 ? -14.747 -0.557 9.412 1.00 97.06 183 ARG A C 1
ATOM 1391 O O . ARG A 1 183 ? -14.448 -1.602 8.857 1.00 97.06 183 ARG A O 1
ATOM 1398 N N . ARG A 1 184 ? -15.089 0.549 8.751 1.00 97.38 184 ARG A N 1
ATOM 1399 C CA . ARG A 1 184 ? -14.976 0.634 7.294 1.00 97.38 184 ARG A CA 1
ATOM 1400 C C . ARG A 1 184 ? -13.533 0.362 6.884 1.00 97.38 184 ARG A C 1
ATOM 1402 O O . ARG A 1 184 ? -12.619 0.832 7.556 1.00 97.38 184 ARG A O 1
ATOM 1409 N N . ILE A 1 185 ? -13.369 -0.377 5.799 1.00 98.06 185 ILE A N 1
ATOM 1410 C CA . ILE A 1 185 ? -12.071 -0.675 5.209 1.00 98.06 185 ILE A CA 1
ATOM 1411 C C . ILE A 1 185 ? -12.095 -0.312 3.727 1.00 98.06 185 ILE A C 1
ATOM 1413 O O . ILE A 1 185 ? -13.079 -0.568 3.023 1.00 98.06 185 ILE A O 1
ATOM 1417 N N . ALA A 1 186 ? -11.009 0.294 3.265 1.00 97.50 186 ALA A N 1
ATOM 1418 C CA . ALA A 1 186 ? -10.703 0.439 1.857 1.00 97.50 186 ALA A CA 1
ATOM 1419 C C . ALA A 1 186 ? -9.294 -0.087 1.572 1.00 97.50 186 ALA A C 1
ATOM 1421 O O . ALA A 1 186 ? -8.394 0.095 2.387 1.00 97.50 186 ALA A O 1
ATOM 1422 N N . VAL A 1 187 ? -9.119 -0.731 0.425 1.00 97.56 187 VAL A N 1
ATOM 1423 C CA . VAL A 1 187 ? -7.849 -1.284 -0.059 1.00 97.56 187 VAL A CA 1
ATOM 1424 C C . VAL A 1 187 ? -7.631 -0.715 -1.454 1.00 97.56 187 VAL A C 1
ATOM 1426 O O . VAL A 1 187 ? -8.548 -0.789 -2.275 1.00 97.56 187 VAL A O 1
ATOM 1429 N N . ASP A 1 188 ? -6.481 -0.088 -1.697 1.00 96.12 188 ASP A N 1
ATOM 1430 C CA . ASP A 1 188 ? -6.155 0.604 -2.954 1.00 96.12 188 ASP A CA 1
ATOM 1431 C C . ASP A 1 188 ? -7.306 1.507 -3.434 1.00 96.12 188 ASP A C 1
ATOM 1433 O O . ASP A 1 188 ? -7.779 1.451 -4.569 1.00 96.12 188 ASP A O 1
ATOM 1437 N N . GLN A 1 189 ? -7.821 2.312 -2.498 1.00 91.06 189 GLN A N 1
ATOM 1438 C CA . GLN A 1 189 ? -8.937 3.250 -2.682 1.00 91.06 189 GLN A CA 1
ATOM 1439 C C . GLN A 1 189 ? -10.309 2.617 -3.000 1.00 91.06 189 GLN A C 1
ATOM 1441 O O . GLN A 1 189 ? -11.298 3.344 -3.137 1.00 91.06 189 GLN A O 1
ATOM 1446 N N . ARG A 1 190 ? -10.430 1.284 -3.050 1.00 94.56 190 ARG A N 1
ATOM 1447 C CA . ARG A 1 190 ? -11.710 0.574 -3.210 1.00 94.56 190 ARG A CA 1
ATOM 1448 C C . ARG A 1 190 ? -12.289 0.150 -1.870 1.00 94.56 190 ARG A C 1
ATOM 1450 O O . ARG A 1 190 ? -11.565 -0.287 -0.987 1.00 94.56 190 ARG A O 1
ATOM 1457 N N . ALA A 1 191 ? -13.604 0.263 -1.707 1.00 95.94 191 ALA A N 1
ATOM 1458 C CA . ALA A 1 191 ? -14.282 -0.130 -0.474 1.00 95.94 191 ALA A CA 1
ATOM 1459 C C . ALA A 1 191 ? -14.410 -1.660 -0.357 1.00 95.94 191 ALA A C 1
ATOM 1461 O O . ALA A 1 191 ? -14.863 -2.310 -1.292 1.00 95.94 191 ALA A O 1
ATOM 1462 N N . TYR A 1 192 ? -14.094 -2.203 0.823 1.00 96.25 192 TYR A N 1
ATOM 1463 C CA . TYR A 1 192 ? -14.218 -3.631 1.170 1.00 96.25 192 TYR A CA 1
ATOM 1464 C C . TYR A 1 192 ? -15.215 -3.850 2.324 1.00 96.25 192 TYR A C 1
ATOM 1466 O O . TYR A 1 192 ? -15.091 -4.759 3.139 1.00 96.25 192 TYR A O 1
ATOM 1474 N N . GLY A 1 193 ? -16.213 -2.972 2.446 1.00 96.06 193 GLY A N 1
ATOM 1475 C CA . GLY A 1 193 ? -17.218 -3.059 3.504 1.00 96.06 193 GLY A CA 1
ATOM 1476 C C . GLY A 1 193 ? -16.644 -2.725 4.883 1.00 96.06 193 GLY A C 1
ATOM 1477 O O . GLY A 1 193 ? -16.106 -1.631 5.086 1.00 96.06 193 GLY A O 1
ATOM 1478 N N . ARG A 1 194 ? -16.819 -3.632 5.853 1.00 97.19 194 ARG A N 1
ATOM 1479 C CA . ARG A 1 194 ? -16.382 -3.442 7.245 1.00 97.19 194 ARG A CA 1
ATOM 1480 C C . ARG A 1 194 ? -15.534 -4.610 7.730 1.00 97.19 194 ARG A C 1
ATOM 1482 O O . ARG A 1 194 ? -15.944 -5.749 7.556 1.00 97.19 194 ARG A O 1
ATOM 1489 N N . ALA A 1 195 ? -14.427 -4.322 8.400 1.00 97.88 195 ALA A N 1
ATOM 1490 C CA . ALA A 1 195 ? -13.522 -5.303 8.979 1.00 97.88 195 ALA A CA 1
ATOM 1491 C C . ALA A 1 195 ? -13.539 -5.243 10.513 1.00 97.88 195 ALA A C 1
ATOM 1493 O O . ALA A 1 195 ? -13.569 -4.158 11.097 1.00 97.88 195 ALA A O 1
ATOM 1494 N N . SER A 1 196 ? -13.516 -6.398 11.171 1.00 97.56 196 SER A N 1
ATOM 1495 C CA . SER A 1 196 ? -13.233 -6.531 12.606 1.00 97.56 196 SER A CA 1
ATOM 1496 C C . SER A 1 196 ? -11.744 -6.726 12.876 1.00 97.56 196 SER A C 1
ATOM 1498 O O . SER A 1 196 ? -11.273 -6.306 13.925 1.00 97.56 196 SER A O 1
ATOM 1500 N N . ALA A 1 197 ? -11.010 -7.307 11.928 1.00 98.19 197 ALA A N 1
ATOM 1501 C CA . ALA A 1 197 ? -9.562 -7.450 11.976 1.00 98.19 197 ALA A CA 1
ATOM 1502 C C . ALA A 1 197 ? -8.975 -7.432 10.565 1.00 98.19 197 ALA A C 1
ATOM 1504 O O . ALA A 1 197 ? -9.649 -7.814 9.603 1.00 98.19 197 ALA A O 1
ATOM 1505 N N . VAL A 1 198 ? -7.718 -7.019 10.450 1.00 98.56 198 VAL A N 1
ATOM 1506 C CA . VAL A 1 198 ? -6.940 -7.068 9.212 1.00 98.56 198 VAL A CA 1
ATOM 1507 C C . VAL A 1 198 ? -5.532 -7.520 9.557 1.00 98.56 198 VAL A C 1
ATOM 1509 O O . VAL A 1 198 ? -4.877 -6.911 10.398 1.00 98.56 198 VAL A O 1
ATOM 1512 N N . THR A 1 199 ? -5.060 -8.572 8.900 1.00 98.69 199 THR A N 1
ATOM 1513 C CA . THR A 1 199 ? -3.642 -8.946 8.897 1.00 98.69 199 THR A CA 1
ATOM 1514 C C . THR A 1 199 ? -3.068 -8.629 7.534 1.00 98.69 199 THR A C 1
ATOM 1516 O O . THR A 1 199 ? -3.671 -8.985 6.524 1.00 98.69 199 THR A O 1
ATOM 1519 N N . VAL A 1 200 ? -1.912 -7.977 7.514 1.00 98.62 200 VAL A N 1
ATOM 1520 C CA . VAL A 1 200 ? -1.181 -7.639 6.299 1.00 98.62 200 VAL A CA 1
ATOM 1521 C C . VAL A 1 200 ? 0.179 -8.311 6.348 1.00 98.62 200 VAL A C 1
ATOM 1523 O O . VAL A 1 200 ? 0.935 -8.094 7.293 1.00 98.62 200 VAL A O 1
ATOM 1526 N N . LYS A 1 201 ? 0.488 -9.116 5.334 1.00 98.50 201 LYS A N 1
ATOM 1527 C CA . LYS A 1 201 ? 1.784 -9.770 5.150 1.00 98.50 201 LYS A CA 1
ATOM 1528 C C . LYS A 1 201 ? 2.449 -9.237 3.889 1.00 98.50 201 LYS A C 1
ATOM 1530 O O . LYS A 1 201 ? 1.831 -9.208 2.828 1.00 98.50 201 LYS A O 1
ATOM 1535 N N . VAL A 1 202 ? 3.712 -8.843 3.994 1.00 98.00 202 VAL A N 1
ATOM 1536 C CA . VAL A 1 202 ? 4.484 -8.360 2.847 1.00 98.00 202 VAL A CA 1
ATOM 1537 C C . VAL A 1 202 ? 4.812 -9.517 1.901 1.00 98.00 202 VAL A C 1
ATOM 1539 O O . VAL A 1 202 ? 5.174 -10.617 2.330 1.00 98.00 202 VAL A O 1
ATOM 1542 N N . ARG A 1 203 ? 4.694 -9.253 0.603 1.00 96.62 203 ARG A N 1
ATOM 1543 C CA . ARG A 1 203 ? 5.180 -10.069 -0.509 1.00 96.62 203 ARG A CA 1
ATOM 1544 C C . ARG A 1 203 ? 6.306 -9.280 -1.181 1.00 96.62 203 ARG A C 1
ATOM 1546 O O . ARG A 1 203 ? 6.002 -8.403 -1.990 1.00 96.62 203 ARG A O 1
ATOM 1553 N N . PRO A 1 204 ? 7.570 -9.547 -0.809 1.00 94.88 204 PRO A N 1
ATOM 1554 C CA . PRO A 1 204 ? 8.694 -8.797 -1.341 1.00 94.88 204 PRO A CA 1
ATOM 1555 C C . PRO A 1 204 ? 8.832 -8.952 -2.854 1.00 94.88 204 PRO A C 1
ATOM 1557 O O . PRO A 1 204 ? 8.579 -10.045 -3.367 1.00 94.88 204 PRO A O 1
ATOM 1560 N N . ASP A 1 205 ? 9.255 -7.888 -3.542 1.00 93.56 205 ASP A N 1
ATOM 1561 C CA . ASP A 1 205 ? 9.557 -7.897 -4.985 1.00 93.56 205 ASP A CA 1
ATOM 1562 C C . ASP A 1 205 ? 8.423 -8.486 -5.862 1.00 93.56 205 ASP A C 1
ATOM 1564 O O . ASP A 1 205 ? 8.672 -9.174 -6.857 1.00 93.56 205 ASP A O 1
ATOM 1568 N N . ALA A 1 206 ? 7.163 -8.261 -5.480 1.00 95.25 206 ALA A N 1
ATOM 1569 C CA . ALA A 1 206 ? 5.996 -8.890 -6.098 1.00 95.25 206 ALA A CA 1
ATOM 1570 C C . ALA A 1 206 ? 5.750 -8.452 -7.551 1.00 95.25 206 ALA A C 1
ATOM 1572 O O . ALA A 1 206 ? 5.145 -9.196 -8.325 1.00 95.25 206 ALA A O 1
ATOM 1573 N N . PHE A 1 207 ? 6.181 -7.248 -7.922 1.00 96.50 207 PHE A N 1
ATOM 1574 C CA . PHE A 1 207 ? 6.093 -6.731 -9.286 1.00 96.50 207 PHE A CA 1
ATOM 1575 C C . PHE A 1 207 ? 7.170 -5.674 -9.542 1.00 96.50 207 PHE A C 1
ATOM 1577 O O . PHE A 1 207 ? 7.907 -5.272 -8.642 1.00 96.50 207 PHE A O 1
ATOM 1584 N N . ARG A 1 208 ? 7.275 -5.231 -10.793 1.00 96.69 208 ARG A N 1
ATOM 1585 C CA . ARG A 1 208 ? 8.155 -4.145 -11.218 1.00 96.69 208 ARG A CA 1
ATOM 1586 C C . ARG A 1 208 ? 7.341 -3.034 -11.857 1.00 96.69 208 ARG A C 1
ATOM 1588 O O . ARG A 1 208 ? 6.642 -3.279 -12.840 1.00 96.69 208 ARG A O 1
ATOM 1595 N N . LEU A 1 209 ? 7.454 -1.818 -11.335 1.00 96.25 209 LEU A N 1
ATOM 1596 C CA . LEU A 1 209 ? 6.960 -0.633 -12.025 1.00 96.25 209 LEU A CA 1
ATOM 1597 C C . LEU A 1 209 ? 7.917 -0.258 -13.150 1.00 96.25 209 LEU A C 1
ATOM 1599 O O . LEU A 1 209 ? 9.128 -0.176 -12.950 1.00 96.25 209 LEU A O 1
ATOM 1603 N N . VAL A 1 210 ? 7.354 -0.017 -14.327 1.00 95.94 210 VAL A N 1
ATOM 1604 C CA . VAL A 1 210 ? 8.076 0.509 -15.482 1.00 95.94 210 VAL A CA 1
ATOM 1605 C C . VAL A 1 210 ? 7.897 2.017 -15.507 1.00 95.94 210 VAL A C 1
ATOM 1607 O O . VAL A 1 210 ? 6.780 2.510 -15.682 1.00 95.94 210 VAL A O 1
ATOM 1610 N N . VAL A 1 211 ? 8.999 2.743 -15.345 1.00 92.06 211 VAL A N 1
ATOM 1611 C CA . VAL A 1 211 ? 9.043 4.203 -15.471 1.00 92.06 211 VAL A CA 1
ATOM 1612 C C . VAL A 1 211 ? 9.933 4.590 -16.639 1.00 92.06 211 VAL A C 1
ATOM 1614 O O . VAL A 1 211 ? 10.947 3.940 -16.885 1.00 92.06 211 VAL A O 1
ATOM 1617 N N . ALA A 1 212 ? 9.552 5.627 -17.384 1.00 86.44 212 ALA A N 1
ATOM 1618 C CA . ALA A 1 212 ? 10.404 6.151 -18.446 1.00 86.44 212 ALA A CA 1
ATOM 1619 C C . ALA A 1 212 ? 11.756 6.585 -17.857 1.00 86.44 212 ALA A C 1
ATOM 1621 O O . ALA A 1 212 ? 11.792 7.169 -16.772 1.00 86.44 212 ALA A O 1
ATOM 1622 N N . ALA A 1 213 ? 12.850 6.273 -18.553 1.00 77.25 213 ALA A N 1
ATOM 1623 C CA . ALA A 1 213 ? 14.147 6.834 -18.202 1.00 77.25 213 ALA A CA 1
ATOM 1624 C C . ALA A 1 213 ? 14.113 8.341 -18.506 1.00 77.25 213 ALA A C 1
ATOM 1626 O O . ALA A 1 213 ? 13.687 8.735 -19.594 1.00 77.25 213 ALA A O 1
ATOM 1627 N N . THR A 1 214 ? 14.475 9.161 -17.520 1.00 58.53 214 THR A N 1
ATOM 1628 C CA . THR A 1 214 ? 14.691 10.608 -17.683 1.00 58.53 214 THR A CA 1
ATOM 1629 C C . THR A 1 214 ? 16.016 10.888 -18.357 1.00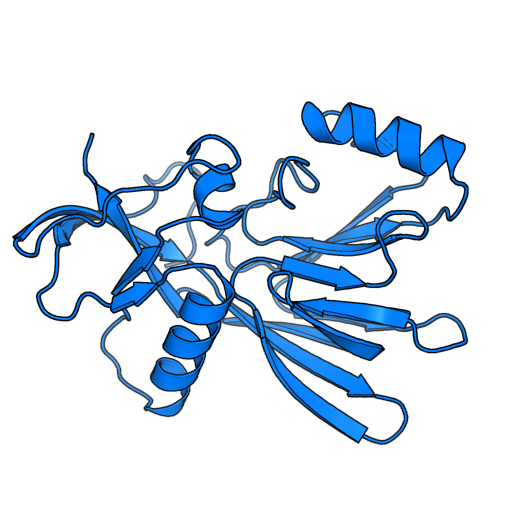 58.53 214 THR A C 1
ATOM 1631 O O . THR A 1 214 ? 16.987 10.195 -17.981 1.00 58.53 214 THR A O 1
#

Radius of gyration: 17.1 Å; Cα contacts (8 Å, |Δi|>4): 508; chains: 1; bounding box: 40×39×47 Å

pLDDT: mean 92.88, std 7.99, range [46.16, 98.69]

Nearest PDB structures (foldseek):
  3vzd-assembly1_C  TM=7.318E-01  e=4.482E-08  Homo sapiens
  3vzd-assembly2_B  TM=7.263E-01  e=5.644E-08  Homo sapiens
  3vzc-assembly1_A  TM=6.725E-01  e=3.995E-08  Homo sapiens
  4wer-assembly1_A-2  TM=5.803E-01  e=5.659E-06  Enterococcus faecalis V583
  1yt5-assembly2_C  TM=4.269E-01  e=7.557E-05  Thermotoga maritima